Protein AF-A0A3D5VJ72-F1 (afdb_monomer)

pLDDT: mean 82.01, std 11.49, range [34.38, 95.31]

Secondary structure (DSSP, 8-state):
------S-HHHHHHHHHHHHHHHHHHHHHHHHHHHHGGG--HHHHHTTHHHHHHHHHHHHHHHHHHHHHHHHTTT-TTHHHHHHHHHHHHHTT-TTHHHHTTSSSS-HHHHHHHHHHHHHHHHHHHHHHHHHH-TT-TTHHHHHHHHHHHHHHHHHHHHHHHHHHHHHTT-----THHHHHHHHHHHHHHHHHHTT-HHHHHHHHHHHHHHHHHHHHHHHHHHHHHHHHHHHH-TT-SSSHHHHHHHHIIIIIHHHHHHHHHHHHHHHTTTPPP----

Solvent-accessible surface area (backbone atoms only — not comparable to full-atom values): 14793 Å² total; per-residue (Å²): 136,90,78,62,75,65,90,41,70,57,62,51,52,47,35,51,45,51,38,52,44,46,53,53,47,51,54,53,48,46,60,57,53,31,66,47,64,87,64,68,45,74,65,50,50,73,76,38,49,51,60,54,50,45,51,50,53,52,46,51,37,50,44,46,17,55,25,36,23,55,31,43,75,50,62,42,74,57,45,52,55,53,52,39,54,52,52,50,54,46,71,77,71,49,79,35,56,79,50,29,35,61,62,88,35,77,46,36,66,60,35,48,50,47,66,46,46,48,34,42,53,51,16,51,52,51,39,55,51,42,53,73,76,41,74,82,50,72,68,56,71,55,50,58,59,52,52,46,36,47,49,33,38,45,34,49,51,49,27,38,52,47,38,55,51,16,60,75,64,70,65,75,54,74,40,45,67,36,61,48,47,50,47,55,49,38,46,52,46,25,61,64,30,12,77,80,39,44,66,60,20,49,53,53,50,51,46,26,56,47,50,50,40,52,52,36,24,70,76,50,39,68,68,56,8,48,53,47,42,51,56,49,62,48,51,65,40,91,51,62,74,66,40,46,51,53,48,51,40,50,74,58,46,44,53,53,53,49,26,51,53,50,33,50,55,55,35,47,76,65,78,38,80,71,80,79,87,123

Mean predicted aligned error: 7.52 Å

Radius of gyration: 20.15 Å; Cα contacts (8 Å, |Δi|>4): 290; chains: 1; bounding box: 49×45×64 Å

Structure (mmCIF, N/CA/C/O backbone):
data_AF-A0A3D5VJ72-F1
#
_entry.id   AF-A0A3D5VJ72-F1
#
loop_
_atom_site.group_PDB
_atom_site.id
_atom_site.type_symbol
_atom_site.label_atom_id
_atom_site.label_alt_id
_atom_site.label_comp_id
_atom_site.label_asym_id
_atom_site.label_entity_id
_atom_site.label_seq_id
_atom_site.pdbx_PDB_ins_code
_atom_site.Cartn_x
_atom_site.Cartn_y
_atom_site.Cartn_z
_atom_site.occupancy
_atom_site.B_iso_or_equiv
_atom_site.auth_seq_id
_atom_site.auth_comp_id
_atom_site.auth_asym_id
_atom_site.auth_atom_id
_atom_site.pdbx_PDB_model_num
ATOM 1 N N . MET A 1 1 ? -24.007 20.290 7.479 1.00 43.81 1 MET A N 1
ATOM 2 C CA . MET A 1 1 ? -23.135 19.350 6.736 1.00 43.81 1 MET A CA 1
ATOM 3 C C . MET A 1 1 ? -21.715 19.217 7.311 1.00 43.81 1 MET A C 1
ATOM 5 O O . MET A 1 1 ? -21.124 18.168 7.123 1.00 43.81 1 MET A O 1
ATOM 9 N N . LEU A 1 2 ? -21.169 20.201 8.047 1.00 36.62 2 LEU A N 1
ATOM 10 C CA . LEU A 1 2 ? -19.748 20.237 8.463 1.00 36.62 2 LEU A CA 1
ATOM 11 C C . LEU A 1 2 ? -19.384 19.608 9.829 1.00 36.62 2 LEU A C 1
ATOM 13 O O . LEU A 1 2 ? -18.224 19.655 10.219 1.00 36.62 2 LEU A O 1
ATOM 17 N N . GLN A 1 3 ? -20.323 19.015 10.569 1.00 39.16 3 GLN A N 1
ATOM 18 C CA . GLN A 1 3 ? -20.035 18.419 11.884 1.00 39.16 3 GLN A CA 1
ATOM 19 C C . GLN A 1 3 ? -20.660 17.026 12.009 1.00 39.16 3 GLN A C 1
ATOM 21 O O . GLN A 1 3 ? -21.618 16.821 12.749 1.00 39.16 3 GLN A O 1
ATOM 26 N N . ARG A 1 4 ? -20.127 16.042 11.275 1.00 54.47 4 ARG A N 1
ATOM 27 C CA . ARG A 1 4 ? -20.302 14.640 11.680 1.00 54.47 4 ARG A CA 1
ATOM 28 C C . ARG A 1 4 ? -19.253 14.334 12.744 1.00 54.47 4 ARG A C 1
ATOM 30 O O . ARG A 1 4 ? -18.058 14.498 12.512 1.00 54.47 4 ARG A O 1
ATOM 37 N N . LYS A 1 5 ? -19.726 13.973 13.936 1.00 48.88 5 LYS A N 1
ATOM 38 C CA . LYS A 1 5 ? -18.900 13.612 15.093 1.00 48.88 5 LYS A CA 1
ATOM 39 C C . LYS A 1 5 ? -18.005 12.426 14.711 1.00 48.88 5 LYS A C 1
ATOM 41 O O . LYS A 1 5 ? -18.445 11.542 13.984 1.00 48.88 5 LYS A O 1
ATOM 46 N N . ILE A 1 6 ? -16.760 12.410 15.184 1.00 56.56 6 ILE A N 1
ATOM 47 C CA . ILE A 1 6 ? -15.856 11.268 14.992 1.00 56.56 6 ILE A CA 1
ATOM 48 C C . ILE A 1 6 ? -16.514 10.035 15.635 1.00 56.56 6 ILE A C 1
ATOM 50 O O . ILE A 1 6 ? -16.640 9.993 16.857 1.00 56.56 6 ILE A O 1
ATOM 54 N N . ASP A 1 7 ? -16.929 9.051 14.825 1.00 58.50 7 ASP A N 1
ATOM 55 C CA . ASP A 1 7 ? -17.594 7.823 15.302 1.00 58.50 7 ASP A CA 1
ATOM 56 C C . ASP A 1 7 ? -16.753 7.078 16.349 1.00 58.50 7 ASP A C 1
ATOM 58 O O . ASP A 1 7 ? -17.264 6.617 17.366 1.00 58.50 7 ASP A O 1
ATOM 62 N N . SER A 1 8 ? -15.439 6.971 16.113 1.00 71.69 8 SER A N 1
ATOM 63 C CA . SER A 1 8 ? -14.472 6.515 17.111 1.00 71.69 8 SER A CA 1
ATOM 64 C C . SER A 1 8 ? -13.063 7.026 16.798 1.00 71.69 8 SER A C 1
ATOM 66 O O . SER A 1 8 ? -12.599 6.975 15.653 1.00 71.69 8 SER A O 1
ATOM 68 N N . TRP A 1 9 ? -12.356 7.499 17.828 1.00 78.62 9 TRP A N 1
ATOM 69 C CA . TRP A 1 9 ? -10.969 7.968 17.713 1.00 78.62 9 TRP A CA 1
ATOM 70 C C . TRP A 1 9 ? -10.017 6.876 17.212 1.00 78.62 9 TRP A C 1
ATOM 72 O O . TRP A 1 9 ? -9.094 7.161 16.454 1.00 78.62 9 TRP A O 1
ATOM 82 N N . THR A 1 10 ? -10.283 5.618 17.565 1.00 79.75 10 THR A N 1
ATOM 83 C CA . THR A 1 10 ? -9.522 4.447 17.107 1.00 79.75 10 THR A CA 1
ATOM 84 C C . THR A 1 10 ? -9.641 4.236 15.598 1.00 79.75 10 THR A C 1
ATOM 86 O O . THR A 1 10 ? -8.636 4.033 14.918 1.00 79.75 10 THR A O 1
ATOM 89 N N . SER A 1 11 ? -10.850 4.352 15.041 1.00 79.62 11 SER A N 1
ATOM 90 C CA . SER A 1 11 ? -11.085 4.197 13.600 1.00 79.62 11 SER A CA 1
ATOM 91 C C . SER A 1 11 ? -10.525 5.367 12.796 1.00 79.62 11 SER A C 1
ATOM 93 O O . SER A 1 11 ? -10.039 5.171 11.684 1.00 79.62 11 SER A O 1
ATOM 95 N N . PHE A 1 12 ? -10.601 6.580 13.349 1.00 85.00 12 PHE A N 1
ATOM 96 C CA . PHE A 1 12 ? -9.988 7.763 12.752 1.00 85.00 12 PHE A CA 1
ATOM 97 C C . PHE A 1 12 ? -8.462 7.648 12.719 1.00 85.00 12 PHE A C 1
ATOM 99 O O . PHE A 1 12 ? -7.869 7.785 11.651 1.00 85.00 12 PHE A O 1
ATOM 106 N N . GLY A 1 13 ? -7.843 7.320 13.859 1.00 87.06 13 GLY A N 1
ATOM 107 C CA . GLY A 1 13 ? -6.399 7.115 13.960 1.00 87.06 13 GLY A CA 1
ATOM 108 C C . GLY A 1 13 ? -5.905 6.037 12.999 1.00 87.06 13 GLY A C 1
ATOM 109 O O . GLY A 1 13 ? -4.927 6.248 12.292 1.00 87.06 13 GLY A O 1
ATOM 110 N N . PHE A 1 14 ? -6.632 4.925 12.878 1.00 87.06 14 PHE A N 1
ATOM 111 C CA . PHE A 1 14 ? -6.306 3.886 11.904 1.00 87.06 14 PHE A CA 1
ATOM 112 C C . PHE A 1 14 ? -6.363 4.390 10.452 1.00 87.06 14 PHE A C 1
ATOM 114 O O . PHE A 1 14 ? -5.423 4.172 9.693 1.00 87.06 14 PHE A O 1
ATOM 121 N N . ALA A 1 15 ? -7.443 5.074 10.054 1.00 88.88 15 ALA A N 1
ATOM 122 C CA . ALA A 1 15 ? -7.568 5.595 8.691 1.00 88.88 15 ALA A CA 1
ATOM 123 C C . ALA A 1 15 ? -6.453 6.604 8.367 1.00 88.88 15 ALA A C 1
ATOM 125 O O . ALA A 1 15 ? -5.937 6.615 7.251 1.00 88.88 15 ALA A O 1
ATOM 126 N N . LEU A 1 16 ? -6.045 7.401 9.360 1.00 92.25 16 LEU A N 1
ATOM 127 C CA . LEU A 1 16 ? -4.938 8.344 9.243 1.00 92.25 16 LEU A CA 1
ATOM 128 C C . LEU A 1 16 ? -3.593 7.632 9.063 1.00 92.25 16 LEU A C 1
ATOM 130 O O . LEU A 1 16 ? -2.809 8.028 8.206 1.00 92.25 16 LEU A O 1
ATOM 134 N N . VAL A 1 17 ? -3.342 6.567 9.828 1.00 92.56 17 VAL A N 1
ATOM 135 C CA . VAL A 1 17 ? -2.128 5.744 9.705 1.00 92.56 17 VAL A CA 1
ATOM 136 C C . VAL A 1 17 ? -2.065 5.076 8.336 1.00 92.56 17 VAL A C 1
ATOM 138 O O . VAL A 1 17 ? -1.021 5.122 7.693 1.00 92.56 17 VAL A O 1
ATOM 141 N N . VAL A 1 18 ? -3.178 4.513 7.853 1.00 93.00 18 VAL A N 1
ATOM 142 C CA . VAL A 1 18 ? -3.239 3.920 6.509 1.00 93.00 18 VAL A CA 1
ATOM 143 C C . VAL A 1 18 ? -2.986 4.976 5.439 1.00 93.00 18 VAL A C 1
ATOM 145 O O . VAL A 1 18 ? -2.196 4.733 4.536 1.00 93.00 18 VAL A O 1
ATOM 148 N N . PHE A 1 19 ? -3.608 6.151 5.538 1.00 94.44 19 PHE A N 1
ATOM 149 C CA . PHE A 1 19 ? -3.373 7.233 4.583 1.00 94.44 19 PHE A CA 1
ATOM 150 C C . PHE A 1 19 ? -1.899 7.652 4.558 1.00 94.44 19 PHE A C 1
ATOM 152 O O . PHE A 1 19 ? -1.302 7.710 3.487 1.00 94.44 19 PHE A O 1
ATOM 159 N N . TRP A 1 20 ? -1.275 7.842 5.723 1.00 95.06 20 TRP A N 1
ATOM 160 C CA . TRP A 1 20 ? 0.159 8.122 5.805 1.00 95.06 20 TRP A CA 1
ATOM 161 C C . TRP A 1 20 ? 1.023 7.004 5.222 1.00 95.06 20 TRP A C 1
ATOM 163 O O . TRP A 1 20 ? 1.966 7.284 4.486 1.00 95.06 20 TRP A O 1
ATOM 173 N N . ALA A 1 21 ? 0.683 5.744 5.494 1.00 94.50 21 ALA A N 1
ATOM 174 C CA . ALA A 1 21 ? 1.374 4.600 4.917 1.00 94.50 21 ALA A CA 1
ATOM 175 C C . ALA A 1 21 ? 1.264 4.588 3.384 1.00 94.50 21 ALA A C 1
ATOM 177 O O . ALA A 1 21 ? 2.256 4.320 2.715 1.00 94.50 21 ALA A O 1
ATOM 178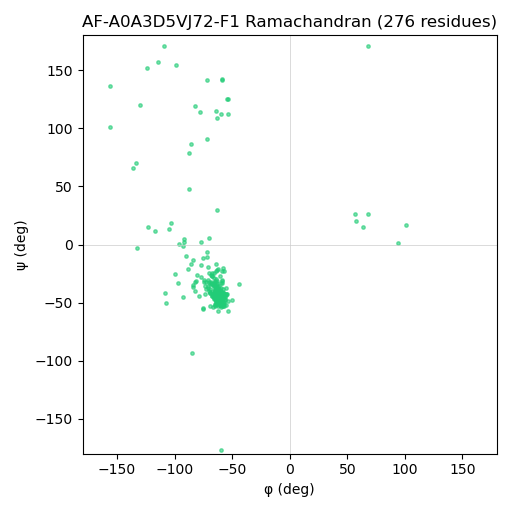 N N . VAL A 1 22 ? 0.103 4.942 2.820 1.00 95.31 22 VAL A N 1
ATOM 179 C CA . VAL A 1 22 ? -0.098 5.066 1.366 1.00 95.31 22 VAL A CA 1
ATOM 180 C C . VAL A 1 22 ? 0.753 6.190 0.773 1.00 95.31 22 VAL A C 1
ATOM 182 O O . VAL A 1 22 ? 1.341 5.994 -0.290 1.00 95.31 22 VAL A O 1
ATOM 185 N N . LEU A 1 23 ? 0.868 7.338 1.447 1.00 94.00 23 LEU A N 1
ATOM 186 C CA . LEU A 1 23 ? 1.760 8.425 1.026 1.00 94.00 23 LEU A CA 1
ATOM 1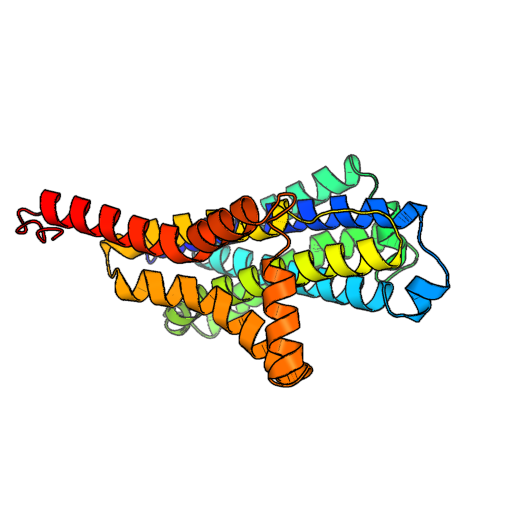87 C C . LEU A 1 23 ? 3.223 7.936 0.981 1.00 94.00 23 LEU A C 1
ATOM 189 O O . LEU A 1 23 ? 3.871 7.975 -0.066 1.00 94.00 23 LEU A O 1
ATOM 193 N N . CYS A 1 24 ? 3.718 7.358 2.080 1.00 93.12 24 CYS A N 1
ATOM 194 C CA . CYS A 1 24 ? 5.071 6.796 2.146 1.00 93.12 24 CYS A CA 1
ATOM 195 C C . CYS A 1 24 ? 5.311 5.707 1.089 1.00 93.12 24 CYS A C 1
ATOM 197 O O . CYS A 1 24 ? 6.361 5.684 0.448 1.00 93.12 24 CYS A O 1
ATOM 199 N N . LEU A 1 25 ? 4.332 4.825 0.877 1.00 93.19 25 LEU A N 1
ATOM 200 C CA . LEU A 1 25 ? 4.399 3.751 -0.109 1.00 93.19 25 LEU A CA 1
ATOM 201 C C . LEU A 1 25 ? 4.471 4.301 -1.534 1.00 93.19 25 LEU A C 1
ATOM 203 O O . LEU A 1 25 ? 5.271 3.826 -2.336 1.00 93.19 25 LEU A O 1
ATOM 207 N N . THR A 1 26 ? 3.671 5.325 -1.834 1.00 91.62 26 THR A N 1
ATOM 208 C CA . THR A 1 26 ? 3.665 5.994 -3.138 1.00 91.62 26 THR A CA 1
ATOM 209 C C . THR A 1 26 ? 5.033 6.607 -3.418 1.00 91.62 26 THR A C 1
ATOM 211 O O . THR A 1 26 ? 5.628 6.338 -4.461 1.00 91.62 26 THR A O 1
ATOM 214 N N . GLN A 1 27 ? 5.585 7.351 -2.457 1.00 89.88 27 GLN A N 1
ATOM 215 C CA . GLN A 1 27 ? 6.934 7.903 -2.560 1.00 89.88 27 GLN A CA 1
ATOM 216 C C . GLN A 1 27 ? 7.988 6.813 -2.784 1.00 89.88 27 GLN A C 1
ATOM 218 O O . GLN A 1 27 ? 8.789 6.911 -3.712 1.00 89.88 27 GLN A O 1
ATOM 223 N N . CYS A 1 28 ? 7.984 5.777 -1.943 1.00 90.06 28 CYS A N 1
ATOM 224 C CA . CYS A 1 28 ? 8.928 4.668 -2.024 1.00 90.06 28 CYS A CA 1
ATOM 225 C C . CYS A 1 28 ? 8.886 4.005 -3.406 1.00 90.06 28 CYS A C 1
ATOM 227 O O . CYS A 1 28 ? 9.923 3.809 -4.039 1.00 90.06 28 CYS A O 1
ATOM 229 N N . PHE A 1 29 ? 7.681 3.729 -3.907 1.00 90.62 29 PHE A N 1
ATOM 230 C CA . PHE A 1 29 ? 7.481 3.115 -5.210 1.00 90.62 29 PHE A CA 1
ATOM 231 C C . PHE A 1 29 ? 8.047 3.960 -6.348 1.00 90.62 29 PHE A C 1
ATOM 233 O O . PHE A 1 29 ? 8.847 3.450 -7.127 1.00 90.62 29 PHE A O 1
ATOM 240 N N . PHE A 1 30 ? 7.696 5.246 -6.435 1.00 87.69 30 PHE A N 1
ATOM 241 C CA . PHE A 1 30 ? 8.187 6.105 -7.518 1.00 87.69 30 PHE A CA 1
ATOM 242 C C . PHE A 1 30 ? 9.703 6.329 -7.460 1.00 87.69 30 PHE A C 1
ATOM 244 O O . PHE A 1 30 ? 10.344 6.389 -8.508 1.00 87.69 30 PHE A O 1
ATOM 251 N N . VAL A 1 31 ? 10.295 6.400 -6.262 1.00 86.81 31 VAL A N 1
ATOM 252 C CA . VAL A 1 31 ? 11.755 6.506 -6.097 1.00 86.81 31 VAL A CA 1
ATOM 253 C C . VAL A 1 31 ? 12.463 5.244 -6.590 1.00 86.81 31 VAL A C 1
ATOM 255 O O . VAL A 1 31 ? 13.445 5.353 -7.323 1.00 86.81 31 VAL A O 1
ATOM 258 N N . CYS A 1 32 ? 11.974 4.054 -6.233 1.00 87.81 32 CYS A N 1
ATOM 259 C CA . CYS A 1 32 ? 12.528 2.798 -6.743 1.00 87.81 32 CYS A CA 1
ATOM 260 C C . CYS A 1 32 ? 12.305 2.667 -8.253 1.00 87.81 32 CYS A C 1
ATOM 262 O O . CYS A 1 32 ? 13.221 2.313 -8.990 1.00 87.81 32 CYS A O 1
ATOM 264 N N . ALA A 1 33 ? 11.102 2.990 -8.727 1.00 86.50 33 ALA A N 1
ATOM 265 C CA . ALA A 1 33 ? 10.738 2.813 -10.121 1.00 86.50 33 ALA A CA 1
ATOM 266 C C . ALA A 1 33 ? 11.530 3.740 -11.059 1.00 86.50 33 ALA A C 1
ATOM 268 O O . ALA A 1 33 ? 11.925 3.320 -12.146 1.00 86.50 33 ALA A O 1
ATOM 269 N N . ALA A 1 34 ? 11.861 4.955 -10.610 1.00 85.38 34 ALA A N 1
ATOM 270 C CA . ALA A 1 34 ? 12.709 5.881 -11.357 1.00 85.38 34 ALA A CA 1
ATOM 271 C C . ALA A 1 34 ? 14.105 5.316 -11.663 1.00 85.38 34 ALA A C 1
ATOM 273 O O . ALA A 1 34 ? 14.669 5.631 -12.709 1.00 85.38 34 ALA A O 1
ATOM 274 N N . GLN A 1 35 ? 14.652 4.462 -10.794 1.00 86.06 35 GLN A N 1
ATOM 275 C CA . GLN A 1 35 ? 15.973 3.855 -10.996 1.00 86.06 35 GLN A CA 1
ATOM 276 C C . GLN A 1 35 ? 15.977 2.856 -12.162 1.00 86.06 35 GLN A C 1
ATOM 278 O O . GLN A 1 35 ? 16.999 2.690 -12.823 1.00 86.06 35 GLN A O 1
ATOM 283 N N . PHE A 1 36 ? 14.825 2.257 -12.486 1.00 86.69 36 PHE A N 1
ATOM 284 C CA . PHE A 1 36 ? 14.693 1.372 -13.646 1.00 86.69 36 PHE A CA 1
ATOM 285 C C . PHE A 1 36 ? 14.774 2.122 -14.978 1.00 86.69 36 PHE A C 1
ATOM 287 O O . PHE A 1 36 ? 15.171 1.528 -15.978 1.00 86.69 36 PHE A O 1
ATOM 294 N N . ASN A 1 37 ? 14.447 3.421 -15.010 1.00 80.19 37 ASN A N 1
ATOM 295 C CA . ASN A 1 37 ? 14.357 4.182 -16.259 1.00 80.19 37 ASN A CA 1
ATOM 296 C C . ASN A 1 37 ? 15.653 4.174 -17.074 1.00 80.19 37 ASN A C 1
ATOM 298 O O . ASN A 1 37 ? 15.599 4.108 -18.299 1.00 80.19 37 ASN A O 1
ATOM 302 N N . ALA A 1 38 ? 16.804 4.237 -16.402 1.00 77.81 38 ALA A N 1
ATOM 303 C CA . ALA A 1 38 ? 18.108 4.297 -17.057 1.00 77.81 38 ALA A CA 1
ATOM 304 C C . ALA A 1 38 ? 18.513 2.975 -17.733 1.00 77.81 38 ALA A C 1
ATOM 306 O O . ALA A 1 38 ? 19.376 2.977 -18.605 1.00 77.81 38 ALA A O 1
ATOM 307 N N . VAL A 1 39 ? 17.898 1.854 -17.340 1.00 81.44 39 VAL A N 1
ATOM 308 C CA . VAL A 1 39 ? 18.284 0.494 -17.763 1.00 81.44 39 VAL A CA 1
ATOM 309 C C . VAL A 1 39 ? 17.101 -0.237 -18.416 1.00 81.44 39 VAL A C 1
ATOM 311 O O . VAL A 1 39 ? 17.121 -1.449 -18.614 1.00 81.44 39 VAL A O 1
ATOM 314 N N . LEU A 1 40 ? 16.043 0.492 -18.787 1.00 81.25 40 LEU A N 1
ATOM 315 C CA . LEU A 1 40 ? 14.878 -0.076 -19.462 1.00 81.25 40 LEU A CA 1
ATOM 316 C C . LEU A 1 40 ? 15.263 -0.626 -20.839 1.00 81.25 40 LEU A C 1
ATOM 318 O O . LEU A 1 40 ? 15.609 0.115 -21.757 1.00 81.25 40 LEU A O 1
ATOM 322 N N . THR A 1 41 ? 15.152 -1.943 -20.993 1.00 76.94 41 THR A N 1
ATOM 323 C CA . THR A 1 41 ? 15.395 -2.638 -22.261 1.00 76.94 41 THR A CA 1
ATOM 324 C C . THR A 1 41 ? 14.084 -2.934 -22.991 1.00 76.94 41 THR A C 1
ATOM 326 O O . THR A 1 41 ? 13.033 -3.115 -22.373 1.00 76.94 41 THR A O 1
ATOM 329 N N . VAL A 1 42 ? 14.142 -3.064 -24.323 1.00 76.19 42 VAL A N 1
ATOM 330 C CA . VAL A 1 42 ? 12.989 -3.477 -25.153 1.00 76.19 42 VAL A CA 1
ATOM 331 C C . VAL A 1 42 ? 12.416 -4.819 -24.680 1.00 76.19 42 VAL A C 1
ATOM 333 O O . VAL A 1 42 ? 11.200 -4.992 -24.626 1.00 76.19 42 VAL A O 1
ATOM 336 N N . ARG A 1 43 ? 13.287 -5.744 -24.257 1.00 74.12 43 ARG A N 1
ATOM 337 C CA . ARG A 1 43 ? 12.897 -7.048 -23.711 1.00 74.12 43 ARG A CA 1
ATOM 338 C C . ARG A 1 43 ? 12.068 -6.910 -22.433 1.00 74.12 43 ARG A C 1
ATOM 340 O O . ARG A 1 43 ? 11.042 -7.566 -22.328 1.00 74.12 43 ARG A O 1
ATOM 347 N N . ALA A 1 44 ? 12.460 -6.034 -21.505 1.00 74.81 44 ALA A N 1
ATOM 348 C CA . ALA A 1 44 ? 11.708 -5.795 -20.269 1.00 74.81 44 ALA A CA 1
ATOM 349 C C . ALA A 1 44 ? 10.313 -5.194 -20.531 1.00 74.81 44 ALA A C 1
ATOM 351 O O . ALA A 1 44 ? 9.336 -5.523 -19.856 1.00 74.81 44 ALA A O 1
ATOM 352 N N . VAL A 1 45 ? 10.197 -4.337 -21.549 1.00 77.06 45 VAL A N 1
ATOM 353 C CA . VAL A 1 45 ? 8.902 -3.801 -21.994 1.00 77.06 45 VAL A CA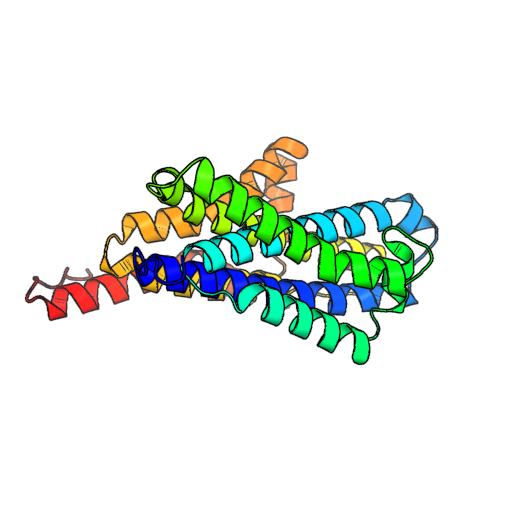 1
ATOM 354 C C . VAL A 1 45 ? 8.022 -4.917 -22.563 1.00 77.06 45 VAL A C 1
ATOM 356 O O . VAL A 1 45 ? 6.852 -5.013 -22.193 1.00 77.06 45 VAL A O 1
ATOM 359 N N . GLN A 1 46 ? 8.585 -5.793 -23.399 1.00 75.06 46 GLN A N 1
ATOM 360 C CA . GLN A 1 46 ? 7.875 -6.939 -23.979 1.00 75.06 46 GLN A CA 1
ATOM 361 C C . GLN A 1 46 ? 7.453 -7.980 -22.934 1.00 75.06 46 GLN A C 1
ATOM 363 O O . GLN A 1 46 ? 6.384 -8.567 -23.067 1.00 75.06 46 GLN A O 1
ATOM 368 N N . THR A 1 47 ? 8.236 -8.178 -21.870 1.00 78.06 47 THR A N 1
ATOM 369 C CA . THR A 1 47 ? 7.876 -9.073 -20.755 1.00 78.06 47 THR A CA 1
ATOM 370 C C . THR A 1 47 ? 6.845 -8.468 -19.799 1.00 78.06 47 THR A C 1
ATOM 372 O O . THR A 1 47 ? 6.468 -9.112 -18.825 1.00 78.0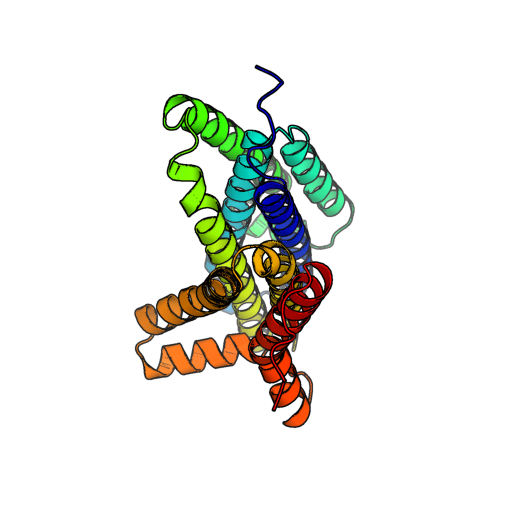6 47 THR A O 1
ATOM 375 N N . GLY A 1 48 ? 6.355 -7.252 -20.066 1.00 86.19 48 GLY A N 1
ATOM 376 C CA . GLY A 1 48 ? 5.203 -6.682 -19.369 1.00 86.19 48 GLY A CA 1
ATOM 377 C C . GLY A 1 48 ? 5.521 -5.666 -18.271 1.00 86.19 48 GLY A C 1
ATOM 378 O O . GLY A 1 48 ? 4.625 -5.358 -17.483 1.00 86.19 48 GLY A O 1
ATOM 379 N N . TYR A 1 49 ? 6.732 -5.092 -18.224 1.00 88.81 49 TYR A N 1
ATOM 380 C CA . TYR A 1 49 ? 7.104 -4.058 -17.238 1.00 88.81 49 TYR A CA 1
ATOM 381 C C . TYR A 1 49 ? 6.089 -2.915 -17.166 1.00 88.81 49 TYR A C 1
ATOM 383 O O . TYR A 1 49 ? 5.623 -2.549 -16.088 1.00 88.81 49 TYR A O 1
ATOM 391 N N . ILE A 1 50 ? 5.695 -2.386 -18.325 1.00 87.69 50 ILE A N 1
ATOM 392 C CA . ILE A 1 50 ? 4.771 -1.250 -18.426 1.00 87.69 50 ILE A CA 1
ATOM 393 C C . ILE A 1 50 ? 3.383 -1.618 -17.891 1.00 87.69 50 ILE A C 1
ATOM 395 O O . ILE A 1 50 ? 2.749 -0.832 -17.188 1.00 87.69 50 ILE A O 1
ATOM 399 N N . THR A 1 51 ? 2.916 -2.829 -18.185 1.00 89.06 51 THR A N 1
ATOM 400 C CA . THR A 1 51 ? 1.634 -3.339 -17.690 1.00 89.06 51 THR A CA 1
ATOM 401 C C . THR A 1 51 ? 1.657 -3.495 -16.171 1.00 89.06 51 THR A C 1
ATOM 403 O O . THR A 1 51 ? 0.734 -3.039 -15.497 1.00 89.06 51 THR A O 1
ATOM 406 N N . ALA A 1 52 ? 2.733 -4.061 -15.620 1.00 90.25 52 ALA A N 1
ATOM 407 C CA . ALA A 1 52 ? 2.913 -4.201 -14.178 1.00 90.25 52 ALA A CA 1
ATOM 408 C C . ALA A 1 52 ? 3.012 -2.832 -13.475 1.00 90.25 52 ALA A C 1
ATOM 410 O O . ALA A 1 52 ? 2.386 -2.628 -12.434 1.00 90.25 52 ALA A O 1
ATOM 411 N N . LEU A 1 53 ? 3.717 -1.867 -14.078 1.00 90.19 53 LEU A N 1
ATOM 412 C CA . LEU A 1 53 ? 3.826 -0.494 -13.580 1.00 90.19 53 LEU A CA 1
ATOM 413 C C . LEU A 1 53 ? 2.446 0.172 -13.486 1.00 90.19 53 LEU A C 1
ATOM 415 O O . LEU A 1 53 ? 2.088 0.721 -12.446 1.00 90.19 53 LEU A O 1
ATOM 419 N N . ARG A 1 54 ? 1.641 0.072 -14.551 1.00 89.94 54 ARG A N 1
ATOM 420 C CA . ARG A 1 54 ? 0.263 0.591 -14.578 1.00 89.94 54 ARG A CA 1
ATOM 421 C C . ARG A 1 54 ? -0.611 -0.065 -13.512 1.00 89.94 54 ARG A C 1
ATOM 423 O O . ARG A 1 54 ? -1.338 0.641 -12.817 1.00 89.94 54 ARG A O 1
ATOM 430 N N . GLY A 1 55 ? -0.519 -1.387 -13.358 1.00 91.12 55 GLY A N 1
ATOM 431 C CA . GLY A 1 55 ? -1.233 -2.130 -12.317 1.00 91.12 55 GLY A CA 1
ATOM 432 C C . GLY A 1 55 ? -0.899 -1.625 -10.912 1.00 91.12 55 GLY A C 1
ATOM 433 O O . GLY A 1 55 ? -1.803 -1.367 -10.118 1.00 91.12 55 GLY A O 1
ATOM 434 N N . MET A 1 56 ? 0.384 -1.378 -10.634 1.00 92.56 56 MET A N 1
ATOM 435 C CA . MET A 1 56 ? 0.819 -0.793 -9.364 1.00 92.56 56 MET A CA 1
ATOM 436 C C . MET A 1 56 ? 0.298 0.630 -9.159 1.00 92.56 56 MET A C 1
ATOM 438 O O . MET A 1 56 ? -0.203 0.944 -8.081 1.00 92.56 56 MET A O 1
ATOM 442 N N . CYS A 1 57 ? 0.348 1.487 -10.183 1.00 90.88 57 CYS A N 1
ATOM 443 C CA . CYS A 1 57 ? -0.210 2.838 -10.097 1.00 90.88 57 CYS A CA 1
ATOM 444 C C . CYS A 1 57 ? -1.719 2.822 -9.806 1.00 90.88 57 CYS A C 1
ATOM 446 O O . CYS A 1 57 ? -2.189 3.622 -8.999 1.00 90.88 57 CYS A O 1
ATOM 448 N N . LEU A 1 58 ? -2.473 1.901 -10.417 1.00 91.88 58 LEU A N 1
ATOM 449 C CA . LEU A 1 58 ? -3.902 1.724 -10.147 1.00 91.88 58 LEU A CA 1
ATOM 450 C C . LEU A 1 58 ? -4.158 1.249 -8.712 1.00 91.88 58 LEU A C 1
ATOM 452 O O . LEU A 1 58 ? -5.057 1.768 -8.052 1.00 91.88 58 LEU A O 1
ATOM 456 N N . LEU A 1 59 ? -3.354 0.313 -8.205 1.00 93.19 59 LEU A N 1
ATOM 457 C CA . LEU A 1 59 ? -3.466 -0.183 -6.832 1.00 93.19 59 LEU A CA 1
ATOM 458 C C . LEU A 1 59 ? -3.170 0.917 -5.798 1.00 93.19 59 LEU A C 1
ATOM 460 O O . LEU A 1 59 ? -3.902 1.059 -4.816 1.00 93.19 59 LEU A O 1
ATOM 464 N N . LEU A 1 60 ? -2.151 1.746 -6.045 1.00 92.94 60 LEU A N 1
ATOM 465 C CA . LEU A 1 60 ? -1.833 2.912 -5.214 1.00 92.94 60 LEU A CA 1
ATOM 466 C C . LEU A 1 60 ? -2.940 3.969 -5.268 1.00 92.94 60 LEU A C 1
ATOM 468 O O . LEU A 1 60 ? -3.345 4.479 -4.224 1.00 92.94 60 LEU A O 1
ATOM 472 N N . ALA A 1 61 ? -3.473 4.260 -6.459 1.00 92.19 61 ALA A N 1
ATOM 473 C CA . ALA A 1 61 ? -4.601 5.172 -6.617 1.00 92.19 61 ALA A CA 1
ATOM 474 C C . ALA A 1 61 ? -5.830 4.663 -5.852 1.00 92.19 61 ALA A C 1
ATOM 476 O O . ALA A 1 61 ? -6.446 5.427 -5.115 1.00 92.19 61 ALA A O 1
ATOM 477 N N . LEU A 1 62 ? -6.144 3.367 -5.938 1.00 93.25 62 LEU A N 1
ATOM 478 C CA . LEU A 1 62 ? -7.229 2.753 -5.173 1.00 93.25 62 LEU A CA 1
ATOM 479 C C . LEU A 1 62 ? -7.000 2.883 -3.659 1.00 93.25 62 LEU A C 1
ATOM 481 O O . LEU A 1 62 ? -7.916 3.253 -2.923 1.00 93.25 62 LEU A O 1
ATOM 485 N N . ALA A 1 63 ? -5.779 2.633 -3.179 1.00 93.38 63 ALA A N 1
ATOM 486 C CA . ALA A 1 63 ? -5.432 2.801 -1.769 1.00 93.38 63 ALA A CA 1
ATOM 487 C C . ALA A 1 63 ? -5.572 4.250 -1.291 1.00 93.38 63 ALA A C 1
ATOM 489 O O . ALA A 1 63 ? -6.127 4.493 -0.214 1.00 93.38 63 ALA A O 1
ATOM 490 N N . ALA A 1 64 ? -5.147 5.213 -2.107 1.00 93.44 64 ALA A N 1
ATOM 491 C CA . ALA A 1 64 ? -5.313 6.634 -1.834 1.00 93.44 64 ALA A CA 1
ATOM 492 C C . ALA A 1 64 ? -6.798 7.021 -1.799 1.00 93.44 64 ALA A C 1
ATOM 494 O O . ALA A 1 64 ? -7.254 7.635 -0.838 1.00 93.44 64 ALA A O 1
ATOM 495 N N . VAL A 1 65 ? -7.581 6.592 -2.792 1.00 94.12 65 VAL A N 1
ATOM 496 C CA . VAL A 1 65 ? -9.024 6.851 -2.878 1.00 94.12 65 VAL A CA 1
ATOM 497 C C . VAL A 1 65 ? -9.753 6.334 -1.642 1.00 94.12 65 VAL A C 1
ATOM 499 O O . VAL A 1 65 ? -10.482 7.088 -0.994 1.00 94.12 65 VAL A O 1
ATOM 502 N N . LEU A 1 66 ? -9.553 5.063 -1.284 1.00 92.25 66 LEU A N 1
ATOM 503 C CA . LEU A 1 66 ? -10.257 4.442 -0.161 1.00 92.25 66 LEU A CA 1
ATOM 504 C C . LEU A 1 66 ? -9.868 5.085 1.177 1.00 92.25 66 LEU A C 1
ATOM 506 O O . LEU A 1 66 ? -10.741 5.351 2.007 1.00 92.25 66 LEU A O 1
ATOM 510 N N . SER A 1 67 ? -8.579 5.370 1.387 1.00 92.81 67 SER A N 1
ATOM 511 C CA . SER A 1 67 ? -8.094 5.993 2.626 1.00 92.81 67 SER A CA 1
ATOM 512 C C . SER A 1 67 ? -8.544 7.452 2.762 1.00 92.81 67 SER A C 1
ATOM 514 O O . SER A 1 67 ? -9.036 7.835 3.826 1.00 92.81 67 SER A O 1
ATOM 516 N N . MET A 1 68 ? -8.502 8.243 1.683 1.00 93.56 68 MET A N 1
ATOM 517 C CA . MET A 1 68 ? -9.063 9.598 1.660 1.00 93.56 68 MET A CA 1
ATOM 518 C C . MET A 1 68 ? -10.569 9.585 1.909 1.00 93.56 68 MET A C 1
ATOM 520 O O . MET A 1 68 ? -11.048 10.330 2.756 1.00 93.56 68 MET A O 1
ATOM 524 N N . THR A 1 69 ? -11.319 8.699 1.248 1.00 90.06 69 THR A N 1
ATOM 525 C CA . THR A 1 69 ? -12.771 8.563 1.459 1.00 90.06 69 THR A CA 1
ATOM 526 C C . THR A 1 69 ? -13.088 8.239 2.922 1.00 90.06 69 THR A C 1
ATOM 528 O O . THR A 1 69 ? -14.007 8.806 3.516 1.00 90.06 69 THR A O 1
ATOM 531 N N . ALA A 1 70 ? -12.299 7.359 3.545 1.00 88.19 70 ALA A N 1
ATOM 532 C CA . ALA A 1 70 ? -12.448 7.014 4.953 1.00 88.19 70 ALA A CA 1
ATOM 533 C C . ALA A 1 70 ? -12.164 8.198 5.896 1.00 88.19 70 ALA A C 1
ATOM 535 O O . ALA A 1 70 ? -12.837 8.325 6.923 1.00 88.19 70 ALA A O 1
ATOM 536 N N . LEU A 1 71 ? -11.204 9.057 5.558 1.00 89.50 71 LEU A N 1
ATOM 537 C CA . LEU A 1 71 ? -10.876 10.272 6.305 1.00 89.50 71 LEU A CA 1
ATOM 538 C C . LEU A 1 71 ? -11.924 11.376 6.113 1.00 89.50 71 LEU A C 1
ATOM 540 O O . LEU A 1 71 ? -12.358 11.980 7.096 1.00 89.50 71 LEU A O 1
ATOM 544 N N . LEU A 1 72 ? -12.401 11.573 4.882 1.00 88.19 72 LEU A N 1
ATOM 545 C CA . LEU A 1 72 ? -13.479 12.504 4.538 1.00 88.19 72 LEU A CA 1
ATOM 546 C C . LEU A 1 72 ? -14.769 12.167 5.292 1.00 88.19 72 LEU A C 1
ATOM 548 O O . LEU A 1 72 ? -15.346 13.040 5.941 1.00 88.19 72 LEU A O 1
ATOM 552 N N . ARG A 1 73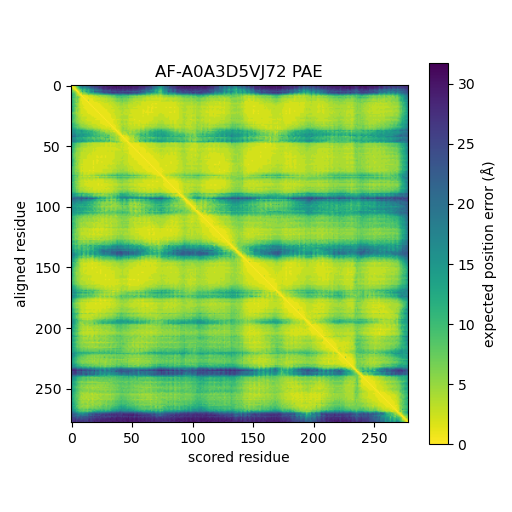 ? -15.168 10.884 5.326 1.00 83.00 73 ARG A N 1
ATOM 553 C CA . ARG A 1 73 ? -16.332 10.427 6.114 1.00 83.00 73 ARG A CA 1
ATOM 554 C C . ARG A 1 73 ? -16.209 10.728 7.611 1.00 83.00 73 ARG A C 1
ATOM 556 O O . ARG A 1 73 ? -17.230 10.792 8.287 1.00 83.00 73 ARG A O 1
ATOM 563 N N . ARG A 1 74 ? -14.988 10.910 8.123 1.00 81.69 74 ARG A N 1
ATOM 564 C CA . ARG A 1 74 ? -14.688 11.195 9.536 1.00 81.69 74 ARG A CA 1
ATOM 565 C C . ARG A 1 74 ? -14.305 12.660 9.789 1.00 81.69 74 ARG A C 1
ATOM 567 O O . ARG A 1 74 ? -13.807 12.974 10.865 1.00 81.69 74 ARG A O 1
ATOM 574 N N .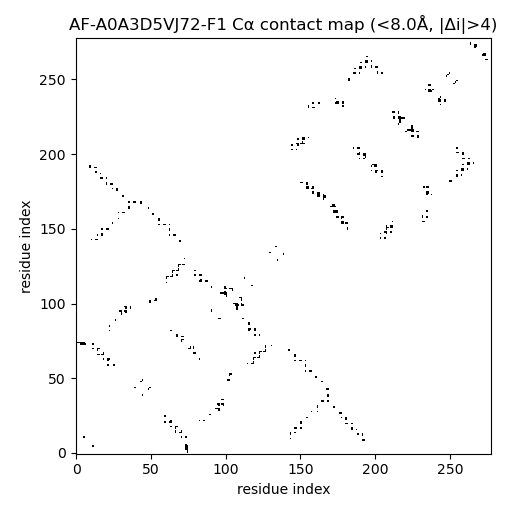 GLY A 1 75 ? -14.541 13.545 8.817 1.00 80.25 75 GLY A N 1
ATOM 575 C CA . GLY A 1 75 ? -14.412 14.997 8.972 1.00 80.25 75 GLY A CA 1
ATOM 576 C C . GLY A 1 75 ? -13.063 15.599 8.567 1.00 80.25 75 GLY A C 1
ATOM 577 O O . GLY A 1 75 ? -12.904 16.814 8.658 1.00 80.25 75 GLY A O 1
ATOM 578 N N . LEU A 1 76 ? -12.096 14.810 8.081 1.00 85.88 76 LEU A N 1
ATOM 579 C CA . LEU A 1 76 ? -10.803 15.345 7.639 1.00 85.88 76 LEU A CA 1
ATOM 580 C C . LEU A 1 76 ? -10.852 15.774 6.165 1.00 85.88 76 LEU A C 1
ATOM 582 O O . LEU A 1 76 ? -10.347 15.089 5.275 1.00 85.88 76 LEU A O 1
ATOM 586 N N . ILE A 1 77 ? -11.439 16.947 5.924 1.00 87.06 77 ILE A N 1
ATOM 587 C CA . ILE A 1 77 ? -11.625 17.533 4.582 1.00 87.06 77 ILE A CA 1
ATOM 588 C C . ILE A 1 77 ? -10.287 17.849 3.896 1.00 87.06 77 ILE A C 1
ATOM 590 O O . ILE A 1 77 ? -10.212 17.889 2.673 1.00 87.06 77 ILE A O 1
ATOM 594 N N . ILE A 1 78 ? -9.207 18.014 4.665 1.00 90.19 78 ILE A N 1
ATOM 595 C CA . ILE A 1 78 ? -7.876 18.314 4.124 1.00 90.19 78 ILE A CA 1
ATOM 596 C C . ILE A 1 78 ? -7.179 17.106 3.477 1.00 90.19 78 ILE A C 1
ATOM 598 O O . ILE A 1 78 ? -6.172 17.303 2.804 1.00 90.19 78 ILE A O 1
ATOM 602 N N . ALA A 1 79 ? -7.672 15.871 3.643 1.00 90.81 79 ALA A N 1
ATOM 603 C CA . ALA A 1 79 ? -6.985 14.674 3.136 1.00 90.81 79 ALA A CA 1
ATOM 604 C C . ALA A 1 79 ? -6.686 14.719 1.615 1.00 90.81 79 ALA A C 1
ATOM 606 O O . ALA A 1 79 ? -5.545 14.445 1.237 1.00 90.81 79 ALA A O 1
ATOM 607 N N . PRO A 1 80 ? -7.615 15.151 0.735 1.00 92.75 80 PRO A N 1
ATOM 608 C CA . PRO A 1 80 ? -7.327 15.311 -0.691 1.00 92.75 80 PRO A CA 1
ATOM 609 C C . PRO A 1 80 ? -6.294 16.401 -0.999 1.00 92.75 80 PRO A C 1
ATOM 611 O O . PRO A 1 80 ? -5.503 16.248 -1.927 1.00 92.75 80 PRO A O 1
ATOM 614 N N . LEU A 1 81 ? -6.251 17.476 -0.202 1.00 93.12 81 LEU A N 1
ATOM 615 C CA . LEU A 1 81 ? -5.234 18.523 -0.345 1.00 93.12 81 LEU A CA 1
ATOM 616 C C . LEU A 1 81 ? -3.851 18.004 0.054 1.00 93.12 81 LEU A C 1
ATOM 618 O O . LEU A 1 81 ? -2.870 18.314 -0.616 1.00 93.12 81 LEU A O 1
ATOM 622 N N . VAL A 1 82 ? -3.770 17.177 1.103 1.00 93.88 82 VAL A N 1
ATOM 623 C CA . VAL A 1 82 ? -2.516 16.523 1.506 1.00 93.88 82 VAL A CA 1
ATOM 624 C C . VAL A 1 82 ? -2.019 15.592 0.401 1.00 93.88 82 VAL A C 1
ATOM 626 O O . VAL A 1 82 ? -0.837 15.643 0.074 1.00 93.88 82 VAL A O 1
ATOM 629 N N . TRP A 1 83 ? -2.902 14.803 -0.225 1.00 94.19 83 TRP A N 1
ATOM 630 C CA . TRP A 1 83 ? -2.543 13.989 -1.394 1.00 94.19 83 TRP A CA 1
ATOM 631 C C . TRP A 1 83 ? -2.011 14.855 -2.542 1.00 94.19 83 TRP A C 1
ATOM 633 O O . TRP A 1 83 ? -0.914 14.606 -3.040 1.00 94.19 83 TRP A O 1
ATOM 643 N N . ALA A 1 84 ? -2.740 15.910 -2.917 1.00 92.56 84 ALA A N 1
ATOM 644 C CA . ALA A 1 84 ? -2.327 16.816 -3.986 1.00 92.56 84 ALA A CA 1
ATOM 645 C C . ALA A 1 84 ? -0.951 17.438 -3.711 1.00 92.56 84 ALA A C 1
ATOM 647 O O . ALA A 1 84 ? -0.070 17.387 -4.566 1.00 92.56 84 ALA A O 1
ATOM 648 N N . ALA A 1 85 ? -0.749 17.978 -2.507 1.00 90.88 85 ALA A N 1
ATOM 649 C CA . ALA A 1 85 ? 0.508 18.594 -2.098 1.00 90.88 85 ALA A CA 1
ATOM 650 C C . ALA A 1 85 ? 1.661 17.582 -2.067 1.00 90.88 85 ALA A C 1
ATOM 652 O O . ALA A 1 85 ? 2.774 17.903 -2.478 1.00 90.88 85 ALA A O 1
ATOM 653 N N . HIS A 1 86 ? 1.396 16.354 -1.619 1.00 89.81 86 HIS A N 1
ATOM 654 C CA . HIS A 1 86 ? 2.371 15.271 -1.596 1.00 89.81 86 HIS A CA 1
ATOM 655 C C . HIS A 1 86 ? 2.837 14.920 -3.014 1.00 89.81 86 HIS A C 1
ATOM 657 O O . HIS A 1 86 ? 4.034 14.976 -3.289 1.00 89.81 86 HIS A O 1
ATOM 663 N N . ILE A 1 87 ? 1.909 14.658 -3.942 1.00 87.44 87 ILE A N 1
ATOM 664 C CA . ILE A 1 87 ? 2.255 14.348 -5.337 1.00 87.44 87 ILE A CA 1
ATOM 665 C C . ILE A 1 87 ? 2.913 15.542 -6.039 1.00 87.44 87 ILE A C 1
ATOM 667 O O . ILE A 1 87 ? 3.911 15.363 -6.736 1.00 87.44 87 ILE A O 1
ATOM 671 N N . LEU A 1 88 ? 2.421 16.764 -5.815 1.00 86.31 88 LEU A N 1
ATOM 672 C CA . LEU A 1 88 ? 3.008 17.974 -6.391 1.00 86.31 88 LEU A CA 1
ATOM 673 C C . LEU A 1 88 ? 4.444 18.195 -5.902 1.00 86.31 88 LEU A C 1
ATOM 675 O O . LEU A 1 88 ? 5.324 18.495 -6.704 1.00 86.31 88 LEU A O 1
ATOM 679 N N . ARG A 1 89 ? 4.710 17.981 -4.606 1.00 83.62 89 ARG A N 1
ATOM 680 C CA . ARG A 1 89 ? 6.069 18.031 -4.053 1.00 83.62 89 ARG A CA 1
ATOM 681 C C . ARG A 1 89 ? 6.993 17.067 -4.792 1.00 83.62 89 ARG A C 1
ATOM 683 O O . ARG A 1 89 ? 8.107 17.460 -5.136 1.00 83.62 89 ARG A O 1
ATOM 690 N N . PHE A 1 90 ? 6.559 15.834 -5.053 1.00 73.31 90 PHE A N 1
ATOM 691 C CA . PHE A 1 90 ? 7.377 14.908 -5.838 1.00 73.31 90 PHE A CA 1
ATOM 692 C C . PHE A 1 90 ? 7.577 15.391 -7.266 1.00 73.31 90 PHE A C 1
ATOM 694 O O . PHE A 1 90 ? 8.670 15.213 -7.799 1.00 73.31 90 PHE A O 1
ATOM 701 N N . ALA A 1 91 ? 6.546 15.983 -7.878 1.00 72.06 91 ALA A N 1
ATOM 702 C CA . ALA A 1 91 ? 6.562 16.328 -9.298 1.00 72.06 91 ALA A CA 1
ATOM 703 C C . ALA A 1 91 ? 7.624 17.379 -9.598 1.00 72.06 91 ALA A C 1
ATOM 705 O O . ALA A 1 91 ? 8.224 17.383 -10.666 1.00 72.06 91 ALA A O 1
ATOM 706 N N . LEU A 1 92 ? 7.877 18.238 -8.612 1.00 73.56 92 LEU A N 1
ATOM 707 C CA . LEU A 1 92 ? 8.841 19.322 -8.686 1.00 73.56 92 LEU A CA 1
ATOM 708 C C . LEU A 1 92 ? 10.280 18.895 -8.363 1.00 73.56 92 LEU A C 1
ATOM 710 O O . LEU A 1 92 ? 11.192 19.682 -8.583 1.00 73.56 92 LEU A O 1
ATOM 714 N N . THR A 1 93 ? 10.506 17.700 -7.801 1.00 65.88 93 THR A N 1
ATOM 715 C CA . THR A 1 93 ? 11.796 17.379 -7.154 1.00 65.88 93 THR A CA 1
ATOM 716 C C . THR A 1 93 ? 12.420 16.036 -7.534 1.00 65.88 93 THR A C 1
ATOM 718 O O . THR A 1 93 ? 13.519 15.747 -7.066 1.00 65.88 93 THR A O 1
ATOM 721 N N . GLY A 1 94 ? 11.775 15.198 -8.357 1.00 61.84 94 GLY A N 1
ATOM 722 C CA . GLY A 1 94 ? 12.188 13.796 -8.495 1.00 61.84 94 GLY A CA 1
ATOM 723 C C . GLY A 1 94 ? 12.516 13.297 -9.916 1.00 61.84 94 GLY A C 1
ATOM 724 O O . GLY A 1 94 ? 11.894 13.729 -10.882 1.00 61.84 94 GLY A O 1
ATOM 725 N N . PRO A 1 95 ? 13.411 12.292 -10.050 1.00 64.75 95 PRO A N 1
ATOM 726 C CA . PRO A 1 95 ? 13.824 11.672 -11.325 1.00 64.75 95 PRO A CA 1
ATOM 727 C C . PRO A 1 95 ? 12.740 10.802 -12.001 1.00 64.75 95 PRO A C 1
ATOM 729 O O . PRO A 1 95 ? 12.990 10.123 -12.997 1.00 64.75 95 PRO A O 1
ATOM 732 N N . TRP A 1 96 ? 11.530 10.783 -11.447 1.00 71.19 96 TRP A N 1
ATOM 733 C CA . TRP A 1 96 ? 10.422 9.928 -11.868 1.00 71.19 96 TRP A CA 1
ATOM 734 C C . TRP A 1 96 ? 9.534 10.574 -12.938 1.00 71.19 96 TRP A C 1
ATOM 736 O O . TRP A 1 96 ? 8.711 9.880 -13.528 1.00 71.19 96 TRP A O 1
ATOM 746 N N . THR A 1 97 ? 9.702 11.866 -13.236 1.00 70.88 97 THR A N 1
ATOM 747 C CA . THR A 1 97 ? 8.965 12.564 -14.308 1.00 70.88 97 THR A CA 1
ATOM 748 C C . THR A 1 97 ? 9.140 11.859 -15.653 1.00 70.88 97 THR A C 1
ATOM 750 O O . THR A 1 97 ? 8.155 11.539 -16.314 1.00 70.88 97 THR A O 1
ATOM 753 N N . MET A 1 98 ? 10.368 11.430 -15.961 1.00 70.50 98 MET A N 1
ATOM 754 C CA . MET A 1 98 ? 10.673 10.620 -17.145 1.00 70.50 98 MET A CA 1
ATOM 755 C C . MET A 1 98 ? 9.984 9.250 -17.162 1.00 70.50 98 MET A C 1
ATOM 757 O O . MET A 1 98 ? 9.836 8.661 -18.230 1.00 70.50 98 MET A O 1
ATOM 761 N N . MET A 1 99 ? 9.559 8.726 -16.008 1.00 74.62 99 MET A N 1
ATOM 762 C CA . MET A 1 99 ? 8.758 7.502 -15.936 1.00 74.62 99 MET A CA 1
ATOM 763 C C . MET A 1 99 ? 7.300 7.766 -16.319 1.00 74.62 99 MET A C 1
ATOM 765 O O . MET A 1 99 ? 6.619 6.871 -16.810 1.00 74.62 99 MET A O 1
ATOM 769 N N . MET A 1 100 ? 6.800 8.987 -16.105 1.00 74.56 100 MET A N 1
ATOM 770 C CA . MET A 1 100 ? 5.388 9.305 -16.307 1.00 74.56 100 MET A CA 1
ATOM 771 C C . MET A 1 100 ? 4.965 9.135 -17.758 1.00 74.56 100 MET A C 1
ATOM 773 O O . MET A 1 100 ? 3.856 8.669 -17.994 1.00 74.56 100 MET A O 1
ATOM 777 N N . LYS A 1 101 ? 5.853 9.398 -18.726 1.00 73.38 101 LYS A N 1
ATOM 778 C CA . LYS A 1 101 ? 5.601 9.150 -20.159 1.00 73.38 101 LYS A CA 1
ATOM 779 C C . LYS A 1 101 ? 5.255 7.689 -20.485 1.00 73.38 101 LYS A C 1
ATOM 781 O O . LYS A 1 101 ? 4.687 7.404 -21.532 1.00 73.38 101 LYS A O 1
ATOM 786 N N . ASN A 1 102 ? 5.603 6.762 -19.591 1.00 71.12 102 ASN A N 1
ATOM 787 C CA . ASN A 1 102 ? 5.402 5.328 -19.762 1.00 71.12 102 ASN A CA 1
ATOM 788 C C . ASN A 1 102 ? 4.068 4.834 -19.170 1.00 71.12 102 ASN A C 1
ATOM 790 O O . ASN A 1 102 ? 3.765 3.646 -19.270 1.00 71.12 102 ASN A O 1
ATOM 794 N N . ILE A 1 103 ? 3.265 5.710 -18.550 1.00 75.88 103 ILE A N 1
ATOM 795 C CA . ILE A 1 103 ? 2.016 5.318 -17.884 1.00 75.88 103 ILE A CA 1
ATOM 796 C C . ILE A 1 103 ? 0.863 5.260 -18.891 1.00 75.88 103 ILE A C 1
ATOM 798 O O . ILE A 1 103 ? 0.694 4.218 -19.511 1.00 75.88 103 ILE A O 1
ATOM 802 N N . PHE A 1 104 ? 0.064 6.310 -19.094 1.00 73.19 104 PHE A N 1
ATOM 803 C CA . PHE A 1 104 ? -1.087 6.255 -20.015 1.00 73.19 104 PHE A CA 1
ATOM 804 C C . PHE A 1 104 ? -0.863 7.061 -21.292 1.00 73.19 104 PHE A C 1
ATOM 806 O O . PHE A 1 104 ? -1.183 6.595 -22.382 1.00 73.19 104 PHE A O 1
ATOM 813 N N . PHE A 1 105 ? -0.282 8.248 -21.157 1.00 74.62 105 PHE A N 1
ATOM 814 C CA . PHE A 1 105 ? -0.038 9.176 -22.257 1.00 74.62 105 PHE A CA 1
ATOM 815 C C . PHE A 1 105 ? 1.458 9.364 -22.499 1.00 74.62 105 PHE A C 1
ATOM 817 O O . PHE A 1 105 ? 2.264 9.208 -21.591 1.00 74.62 105 PHE A O 1
ATOM 824 N N . VAL A 1 106 ? 1.839 9.782 -23.705 1.00 73.94 106 VAL A N 1
ATOM 825 C CA . VAL A 1 106 ? 3.225 10.216 -23.967 1.00 73.94 106 VAL A CA 1
ATOM 826 C C . VAL A 1 106 ? 3.540 11.518 -23.204 1.00 73.94 106 VAL A C 1
ATOM 828 O O . VAL A 1 106 ? 4.688 11.788 -22.869 1.00 73.94 106 VAL A O 1
ATOM 831 N N . SER A 1 107 ? 2.511 12.309 -22.871 1.00 80.44 107 SER A N 1
ATOM 832 C CA . SER A 1 107 ? 2.634 13.542 -22.087 1.00 80.44 107 SER A CA 1
ATOM 833 C C . SER A 1 107 ? 2.794 13.262 -20.587 1.00 80.44 107 SER A C 1
ATOM 835 O O . SER A 1 107 ? 1.859 12.810 -19.922 1.00 80.44 107 SER A O 1
ATOM 837 N N . GLU A 1 108 ? 3.961 13.602 -20.035 1.00 81.56 108 GLU A N 1
ATOM 838 C CA . GLU A 1 108 ? 4.260 13.510 -18.597 1.00 81.56 108 GLU A CA 1
ATOM 839 C C . GLU A 1 108 ? 3.288 14.343 -17.752 1.00 81.56 108 GLU A C 1
ATOM 841 O O . GLU A 1 108 ? 2.767 13.855 -16.749 1.00 81.56 108 GLU A O 1
ATOM 846 N N . LEU A 1 109 ? 2.983 15.567 -18.201 1.00 84.06 109 LEU A N 1
ATOM 847 C CA . LEU A 1 109 ? 2.065 16.478 -17.517 1.00 84.06 109 LEU A CA 1
ATOM 848 C C . LEU A 1 109 ? 0.655 15.891 -17.419 1.00 84.06 109 LEU A C 1
ATOM 850 O O . LEU A 1 109 ? 0.027 15.969 -16.366 1.00 84.06 109 LEU A O 1
ATOM 854 N N . LEU A 1 110 ? 0.155 15.281 -18.496 1.00 83.44 110 LEU A N 1
ATOM 855 C CA . LEU A 1 110 ? -1.199 14.735 -18.507 1.00 83.44 110 LEU A CA 1
ATOM 856 C C . LEU A 1 110 ? -1.312 13.515 -17.582 1.00 83.44 110 LEU A C 1
ATOM 858 O O . LEU A 1 110 ? -2.266 13.415 -16.813 1.00 83.44 110 LEU A O 1
ATOM 862 N N . ASN A 1 111 ? -0.303 12.638 -17.570 1.00 85.06 111 ASN A N 1
ATOM 863 C CA . ASN A 1 111 ? -0.245 11.536 -16.603 1.00 85.06 111 ASN A CA 1
ATOM 864 C C . ASN A 1 111 ? -0.124 12.031 -15.160 1.00 85.06 111 ASN A C 1
ATOM 866 O O . ASN A 1 111 ? -0.738 11.453 -14.265 1.00 85.06 111 ASN A O 1
ATOM 870 N N . LEU A 1 112 ? 0.647 13.095 -14.924 1.00 84.00 112 LEU A N 1
ATOM 871 C CA . LEU A 1 112 ? 0.784 13.698 -13.603 1.00 84.00 112 LEU A CA 1
ATOM 872 C C . LEU A 1 112 ? -0.553 14.250 -13.107 1.00 84.00 112 LEU A C 1
ATOM 874 O O . LEU A 1 112 ? -0.972 13.942 -11.993 1.00 84.00 112 LEU A O 1
ATOM 878 N N . LEU A 1 113 ? -1.245 15.020 -13.948 1.00 87.38 113 LEU A N 1
ATOM 879 C CA . LEU A 1 113 ? -2.567 15.551 -13.630 1.00 87.38 113 LEU A CA 1
ATOM 880 C C . LEU A 1 113 ? -3.559 14.426 -13.350 1.00 87.38 113 LEU A C 1
ATOM 882 O O . LEU A 1 113 ? -4.306 14.514 -12.381 1.00 87.38 113 LEU A O 1
ATOM 886 N N . LEU A 1 114 ? -3.531 13.342 -14.126 1.00 86.94 114 LEU A N 1
ATOM 887 C CA . LEU A 1 114 ? -4.371 12.177 -13.857 1.00 86.94 114 LEU A CA 1
ATOM 888 C C . LEU A 1 114 ? -4.047 11.531 -12.513 1.00 86.94 114 LEU A C 1
ATOM 890 O O . LEU A 1 114 ? -4.965 11.212 -11.761 1.00 86.94 114 LEU A O 1
ATOM 894 N N . PHE A 1 115 ? -2.770 11.374 -12.175 1.00 85.88 115 PHE A N 1
ATOM 895 C CA . PHE A 1 115 ? -2.365 10.768 -10.909 1.00 85.88 115 PHE A CA 1
ATOM 896 C C . PHE A 1 115 ? -2.712 11.645 -9.692 1.00 85.88 115 PHE A C 1
ATOM 898 O O . PHE A 1 115 ? -3.049 11.130 -8.628 1.00 85.88 115 PHE A O 1
ATOM 905 N N . ILE A 1 116 ? -2.695 12.973 -9.847 1.00 88.81 116 ILE A N 1
ATOM 906 C CA . ILE A 1 116 ? -3.112 13.920 -8.803 1.00 88.81 116 ILE A CA 1
ATOM 907 C C . ILE A 1 116 ? -4.635 13.948 -8.674 1.00 88.81 116 ILE A C 1
ATOM 909 O O . ILE A 1 116 ? -5.175 13.773 -7.584 1.00 88.81 116 ILE A O 1
ATOM 913 N N . LEU A 1 117 ? -5.326 14.204 -9.784 1.00 91.88 117 LEU A N 1
ATOM 914 C CA . LEU A 1 117 ? -6.732 14.583 -9.783 1.00 91.88 117 LEU A CA 1
ATOM 915 C C . LEU A 1 117 ? -7.666 13.380 -9.720 1.00 91.88 117 LEU A C 1
ATOM 917 O O . LEU A 1 117 ? -8.694 13.457 -9.049 1.00 91.88 117 LEU A O 1
ATOM 921 N N . SER A 1 118 ? -7.333 12.263 -10.377 1.00 90.69 118 SER A N 1
ATOM 922 C CA . SER A 1 118 ? -8.243 11.112 -10.405 1.00 90.69 118 SER A CA 1
ATOM 923 C C . SER A 1 118 ? -8.505 10.532 -9.012 1.00 90.69 118 SER A C 1
ATOM 925 O O . SER A 1 118 ? -9.682 10.337 -8.697 1.00 90.69 118 SER A O 1
ATOM 927 N N . PRO A 1 119 ? -7.511 10.358 -8.110 1.00 92.12 119 PRO A N 1
ATOM 928 C CA . PRO A 1 119 ? -7.797 9.859 -6.770 1.00 92.12 119 PRO A CA 1
ATOM 929 C C . PRO A 1 119 ? -8.644 10.835 -5.949 1.00 92.12 119 PRO A C 1
ATOM 931 O O . PRO A 1 119 ? -9.491 10.412 -5.167 1.00 92.12 119 PRO A O 1
ATOM 934 N N . ILE A 1 120 ? -8.454 12.143 -6.146 1.00 93.62 120 ILE A N 1
ATOM 935 C CA . ILE A 1 120 ? -9.220 13.188 -5.457 1.00 93.62 120 ILE A CA 1
ATOM 936 C C . ILE A 1 120 ? -10.683 13.144 -5.893 1.00 93.62 120 ILE A C 1
ATOM 938 O O . ILE A 1 120 ? -11.573 13.037 -5.049 1.00 93.62 120 ILE A O 1
ATOM 942 N N . PHE A 1 121 ? -10.941 13.190 -7.202 1.00 93.38 121 PHE A N 1
ATOM 943 C CA . PHE A 1 121 ? -12.304 13.174 -7.726 1.00 93.38 121 PHE A CA 1
ATOM 944 C C . PHE A 1 121 ? -13.028 11.879 -7.366 1.00 93.38 121 PHE A C 1
ATOM 946 O O . PHE A 1 121 ? -14.162 11.932 -6.897 1.00 93.38 121 PHE A O 1
ATOM 953 N N . LEU A 1 122 ? -12.365 10.727 -7.499 1.00 93.50 122 LEU A N 1
ATOM 954 C CA . LEU A 1 122 ? -12.946 9.444 -7.109 1.00 93.50 122 LEU A CA 1
ATOM 955 C C . LEU A 1 122 ? -13.244 9.382 -5.608 1.00 93.50 122 LEU A C 1
ATOM 957 O O . LEU A 1 122 ? -14.309 8.900 -5.232 1.00 93.50 122 LEU A O 1
ATOM 961 N N . ALA A 1 123 ? -12.360 9.900 -4.748 1.00 91.25 123 ALA A N 1
ATOM 962 C CA . ALA A 1 123 ? -12.605 9.935 -3.308 1.00 91.25 123 ALA A CA 1
ATOM 963 C C . ALA A 1 123 ? -13.792 10.834 -2.937 1.00 91.25 123 ALA A C 1
ATOM 965 O O . ALA A 1 123 ? -14.592 10.467 -2.079 1.00 91.25 123 ALA A O 1
ATOM 966 N N . LEU A 1 124 ? -13.939 11.989 -3.593 1.00 91.44 124 LEU A N 1
ATOM 967 C CA . LEU A 1 124 ? -15.076 12.889 -3.380 1.00 91.44 124 LEU A CA 1
ATOM 968 C C . LEU A 1 124 ? -16.390 12.270 -3.870 1.00 91.44 124 LEU A C 1
ATOM 970 O O . LEU A 1 124 ? -17.384 12.313 -3.148 1.00 91.44 124 LEU A O 1
ATOM 974 N N . LEU A 1 125 ? -16.386 11.647 -5.052 1.00 91.62 125 LEU A N 1
ATOM 975 C CA . LEU A 1 125 ? -17.552 10.945 -5.594 1.00 91.62 125 LEU A CA 1
ATOM 976 C C . LEU A 1 125 ? -17.965 9.776 -4.698 1.00 91.62 125 LEU A C 1
ATOM 978 O O . LEU A 1 125 ? -19.140 9.643 -4.364 1.00 91.62 125 LEU A O 1
ATOM 982 N N . LEU A 1 126 ? -17.008 8.955 -4.256 1.00 88.56 126 LEU A N 1
ATOM 983 C CA . LEU A 1 126 ? -17.273 7.851 -3.333 1.00 88.56 126 LEU A CA 1
ATOM 984 C C . LEU A 1 126 ? -17.754 8.353 -1.977 1.00 88.56 126 LEU A C 1
ATOM 986 O O . LEU A 1 126 ? -18.657 7.759 -1.396 1.00 88.56 126 LEU A O 1
ATOM 990 N N . TRP A 1 127 ? -17.188 9.447 -1.471 1.00 88.25 127 TRP A N 1
ATOM 991 C CA . TRP A 1 127 ? -17.643 10.057 -0.229 1.00 88.25 127 TRP A CA 1
ATOM 992 C C . TRP A 1 127 ? -19.104 10.511 -0.330 1.00 88.25 127 TRP A C 1
ATOM 994 O O . TRP A 1 127 ? -19.905 10.133 0.527 1.00 88.25 127 TRP A O 1
ATOM 1004 N N . GLN A 1 128 ? -19.464 11.229 -1.398 1.00 86.62 128 GLN A N 1
ATOM 1005 C CA . GLN A 1 128 ? -20.840 11.659 -1.657 1.00 86.62 128 GLN A CA 1
ATOM 1006 C C . GLN A 1 128 ? -21.780 10.464 -1.850 1.00 86.62 128 GLN A C 1
ATOM 1008 O O . GLN A 1 128 ? -22.847 10.415 -1.242 1.00 86.62 128 GLN A O 1
ATOM 1013 N N . ALA A 1 129 ? -21.390 9.464 -2.640 1.00 84.88 129 ALA A N 1
ATOM 1014 C CA . ALA A 1 129 ? -22.204 8.273 -2.874 1.00 84.88 129 ALA A CA 1
ATOM 1015 C C . ALA A 1 129 ? -22.453 7.486 -1.575 1.00 84.88 129 ALA A C 1
ATOM 1017 O O . ALA A 1 129 ? -23.584 7.100 -1.281 1.00 84.88 129 ALA A O 1
ATOM 1018 N N . LEU A 1 130 ? -21.417 7.295 -0.752 1.00 81.38 130 LEU A N 1
ATOM 1019 C CA . LEU A 1 130 ? -21.528 6.603 0.534 1.00 81.38 130 LEU A CA 1
ATOM 1020 C C . LEU A 1 130 ? -22.355 7.382 1.558 1.00 81.38 130 LEU A C 1
ATOM 1022 O O . LEU A 1 130 ? -22.940 6.768 2.449 1.00 81.38 130 LEU A O 1
ATOM 1026 N N . GLU A 1 131 ? -22.418 8.709 1.456 1.00 76.50 131 GLU A N 1
ATOM 1027 C CA . GLU A 1 131 ? -23.295 9.515 2.304 1.00 76.50 131 GLU A CA 1
ATOM 1028 C C . GLU A 1 131 ? -24.780 9.236 2.037 1.00 76.50 131 GLU A C 1
ATOM 1030 O O . GLU A 1 131 ? -25.564 9.216 2.986 1.00 76.50 131 GLU A O 1
ATOM 1035 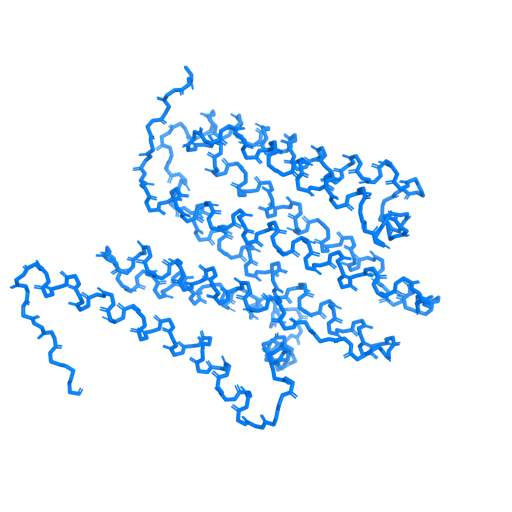N N . HIS A 1 132 ? -25.139 8.945 0.784 1.00 79.56 132 HIS A N 1
ATOM 1036 C CA . HIS A 1 132 ? -26.503 8.593 0.387 1.00 79.56 132 HIS A CA 1
ATOM 1037 C C . HIS A 1 132 ? -26.829 7.114 0.646 1.00 79.56 132 HIS A C 1
ATOM 1039 O O . HIS A 1 132 ? -27.926 6.798 1.099 1.00 79.56 132 HIS A O 1
ATOM 1045 N N . LEU A 1 133 ? -25.882 6.207 0.378 1.00 75.56 133 LEU A N 1
ATOM 1046 C CA . LEU A 1 133 ? -26.102 4.755 0.458 1.00 75.56 133 LEU A CA 1
ATOM 1047 C C . LEU A 1 133 ? -25.979 4.184 1.877 1.00 75.56 133 LEU A C 1
ATOM 1049 O O . LEU A 1 133 ? -26.642 3.205 2.210 1.00 75.56 133 LEU A O 1
ATOM 1053 N N . ASP A 1 134 ? -25.124 4.768 2.716 1.00 70.31 134 ASP A N 1
ATOM 1054 C CA . ASP A 1 134 ? -24.869 4.292 4.079 1.00 70.31 134 ASP A CA 1
ATOM 1055 C C . ASP A 1 134 ? -24.816 5.469 5.073 1.00 70.31 134 ASP A C 1
ATOM 1057 O O . ASP A 1 134 ? -23.765 5.763 5.664 1.00 70.31 134 ASP A O 1
ATOM 1061 N N . PRO A 1 135 ? -25.951 6.165 5.290 1.00 65.12 135 PRO A N 1
ATOM 1062 C CA . PRO A 1 135 ? -26.009 7.323 6.182 1.00 65.12 135 PRO A CA 1
ATOM 1063 C C . PRO A 1 135 ? -25.757 6.948 7.649 1.00 65.12 135 PRO A C 1
ATOM 1065 O O . PRO A 1 135 ? -25.296 7.781 8.424 1.00 65.12 135 PRO A O 1
ATOM 1068 N N . GLN A 1 136 ? -26.024 5.691 8.026 1.00 66.06 136 GLN A N 1
ATOM 1069 C CA . GLN A 1 136 ? -25.864 5.166 9.387 1.00 66.06 136 GLN A CA 1
ATOM 1070 C C . GLN A 1 136 ? -24.488 4.527 9.644 1.00 66.06 136 GLN A C 1
ATOM 1072 O O . GLN A 1 136 ? -24.284 3.962 10.716 1.00 66.06 136 GLN A O 1
ATOM 1077 N N . LEU A 1 137 ? -23.555 4.587 8.681 1.00 66.06 137 LEU A N 1
ATOM 1078 C CA . LEU A 1 137 ? -22.194 4.039 8.805 1.00 66.06 137 LEU A CA 1
ATOM 1079 C C . LEU A 1 137 ? -22.163 2.535 9.150 1.00 66.06 137 LEU A C 1
ATOM 1081 O O . LEU A 1 137 ? -21.185 2.033 9.712 1.00 66.06 137 LEU A O 1
ATOM 1085 N N . LYS A 1 138 ? -23.205 1.776 8.783 1.00 63.84 138 LYS A N 1
ATOM 1086 C CA . LYS A 1 138 ? -23.318 0.337 9.079 1.00 63.84 138 LYS A CA 1
ATOM 1087 C C . LYS A 1 138 ? -22.252 -0.468 8.339 1.00 63.84 138 LYS A C 1
ATOM 1089 O O . LYS A 1 138 ? -21.669 -1.387 8.918 1.00 63.84 138 LYS A O 1
ATOM 1094 N N . ALA A 1 139 ? -21.922 -0.072 7.107 1.00 59.53 139 ALA A N 1
ATOM 1095 C CA . ALA A 1 139 ? -20.815 -0.656 6.349 1.00 59.53 139 ALA A CA 1
ATOM 1096 C C . ALA A 1 139 ? -19.434 -0.238 6.898 1.00 59.53 139 ALA A C 1
ATOM 1098 O O . ALA A 1 139 ? -18.414 -0.840 6.556 1.00 59.53 139 ALA A O 1
ATOM 1099 N N . GLY A 1 140 ? -19.381 0.744 7.809 1.00 58.12 140 GLY A N 1
ATOM 1100 C CA . GLY A 1 140 ? -18.163 1.269 8.432 1.00 58.12 140 GLY A CA 1
ATOM 1101 C C . GLY A 1 140 ? -17.307 0.222 9.154 1.00 58.12 140 GLY A C 1
ATOM 1102 O O . GLY A 1 140 ? -16.096 0.411 9.277 1.00 58.12 140 GLY A O 1
ATOM 1103 N N . ARG A 1 141 ? -17.894 -0.914 9.562 1.00 63.25 141 ARG A N 1
ATOM 1104 C CA . ARG A 1 141 ? -17.162 -2.035 10.182 1.00 63.25 141 ARG A CA 1
ATOM 1105 C C . ARG A 1 141 ? -16.229 -2.763 9.208 1.00 63.25 141 ARG A C 1
ATOM 1107 O O . ARG A 1 141 ? -15.165 -3.204 9.631 1.00 63.25 141 ARG A O 1
ATOM 1114 N N . LEU A 1 142 ? -16.593 -2.853 7.926 1.00 65.25 142 LEU A N 1
ATOM 1115 C CA . LEU A 1 142 ? -15.791 -3.521 6.888 1.00 65.25 142 LEU A CA 1
ATOM 1116 C C . LEU A 1 142 ? -14.735 -2.600 6.265 1.00 65.25 142 LEU A C 1
ATOM 1118 O O . LEU A 1 142 ? -13.765 -3.078 5.681 1.00 65.25 142 LEU A O 1
ATOM 1122 N N . VAL A 1 143 ? -14.875 -1.284 6.447 1.00 74.75 143 VAL A N 1
ATOM 1123 C CA . VAL A 1 143 ? -13.920 -0.293 5.932 1.00 74.75 143 VAL A CA 1
ATOM 1124 C C . VAL A 1 143 ? -12.524 -0.503 6.527 1.00 74.75 143 VAL A C 1
ATOM 1126 O O . VAL A 1 143 ? -11.539 -0.378 5.812 1.00 74.75 143 VAL A O 1
ATOM 1129 N N . LEU A 1 144 ? -12.417 -0.858 7.813 1.00 78.19 144 LEU A N 1
ATOM 1130 C CA . LEU A 1 144 ? -11.118 -1.037 8.475 1.00 78.19 144 LEU A CA 1
ATOM 1131 C C . LEU A 1 144 ? -10.354 -2.278 7.958 1.00 78.19 144 LEU A C 1
ATOM 1133 O O . LEU A 1 144 ? -9.221 -2.103 7.509 1.00 78.19 144 LEU A O 1
ATOM 1137 N N . PRO A 1 145 ? -10.942 -3.498 7.933 1.00 82.00 145 PRO A N 1
ATOM 1138 C CA . PRO A 1 145 ? -10.310 -4.652 7.289 1.00 82.00 145 PRO A CA 1
ATOM 1139 C C . PRO A 1 145 ? -9.994 -4.425 5.811 1.00 82.00 145 PRO A C 1
ATOM 1141 O O . PRO A 1 145 ? -8.912 -4.793 5.367 1.00 82.00 145 PRO A O 1
ATOM 1144 N N . GLY A 1 146 ? -10.899 -3.785 5.062 1.00 86.44 146 GLY A N 1
ATOM 1145 C CA . GLY A 1 146 ? -10.693 -3.516 3.637 1.00 86.44 146 GLY A CA 1
ATOM 1146 C C . GLY A 1 146 ? -9.511 -2.581 3.374 1.00 86.44 146 GLY A C 1
ATOM 1147 O O . GLY A 1 146 ? -8.679 -2.861 2.517 1.00 86.44 146 GLY A O 1
ATOM 1148 N N . LEU A 1 147 ? -9.388 -1.502 4.153 1.00 88.69 147 LEU A N 1
ATOM 1149 C CA . LEU A 1 147 ? -8.247 -0.586 4.078 1.00 88.69 147 LEU A CA 1
ATOM 1150 C C . LEU A 1 147 ? -6.928 -1.276 4.431 1.00 88.69 147 LEU A C 1
ATOM 1152 O O . LEU A 1 147 ? -5.932 -1.060 3.744 1.00 88.69 147 LEU A O 1
ATOM 1156 N N . TRP A 1 148 ? -6.924 -2.110 5.477 1.00 91.69 148 TRP A N 1
ATOM 1157 C CA . TRP A 1 148 ? -5.737 -2.868 5.870 1.00 91.69 148 TRP A CA 1
ATOM 1158 C C . TRP A 1 148 ? -5.313 -3.865 4.790 1.00 91.69 148 TRP A C 1
ATOM 1160 O O . TRP A 1 148 ? -4.154 -3.873 4.384 1.00 91.69 148 TRP A O 1
ATOM 1170 N N . ALA A 1 149 ? -6.256 -4.657 4.276 1.00 89.44 149 A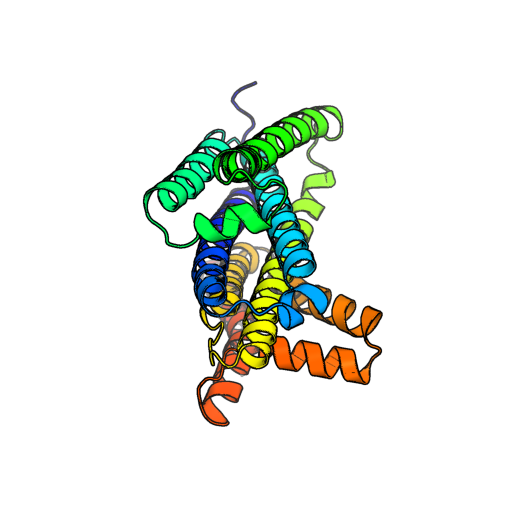LA A N 1
ATOM 1171 C CA . ALA A 1 149 ? -6.000 -5.640 3.229 1.00 89.44 149 ALA A CA 1
ATOM 1172 C C . ALA A 1 149 ? -5.495 -4.983 1.939 1.00 89.44 149 ALA A C 1
ATOM 1174 O O . ALA A 1 149 ? -4.569 -5.493 1.308 1.00 89.44 149 ALA A O 1
ATOM 1175 N N . ASN A 1 150 ? -6.059 -3.833 1.563 1.00 90.75 150 ASN A N 1
ATOM 1176 C CA . ASN A 1 150 ? -5.614 -3.103 0.385 1.00 90.75 150 ASN A CA 1
ATOM 1177 C C . ASN A 1 150 ? -4.212 -2.499 0.575 1.00 90.75 150 ASN A C 1
ATOM 1179 O O . ASN A 1 150 ? -3.381 -2.613 -0.322 1.00 90.75 150 ASN A O 1
ATOM 1183 N N . LEU A 1 151 ? -3.915 -1.922 1.749 1.00 93.62 151 LEU A N 1
ATOM 1184 C CA . LEU A 1 151 ? -2.565 -1.443 2.074 1.00 93.62 151 LEU A CA 1
ATOM 1185 C C . LEU A 1 151 ? -1.552 -2.588 2.026 1.00 93.62 151 LEU A C 1
ATOM 1187 O O . LEU A 1 151 ? -0.509 -2.447 1.395 1.00 93.62 151 LEU A O 1
ATOM 1191 N N . ALA A 1 152 ? -1.867 -3.720 2.657 1.00 92.38 152 ALA A N 1
ATOM 1192 C CA . ALA A 1 152 ? -1.001 -4.887 2.646 1.00 92.38 152 ALA A CA 1
ATOM 1193 C C . ALA A 1 152 ? -0.745 -5.347 1.207 1.00 92.38 152 ALA A C 1
ATOM 1195 O O . ALA A 1 152 ? 0.401 -5.402 0.775 1.00 92.38 152 ALA A O 1
ATOM 1196 N N . THR A 1 153 ? -1.802 -5.558 0.422 1.00 91.44 153 THR A N 1
ATOM 1197 C CA . THR A 1 153 ? -1.685 -5.954 -0.989 1.00 91.44 153 THR A CA 1
ATOM 1198 C C . THR A 1 153 ? -0.806 -4.981 -1.780 1.00 91.44 153 THR A C 1
ATOM 1200 O O . THR A 1 153 ? 0.065 -5.424 -2.523 1.00 91.44 153 THR A O 1
ATOM 1203 N N . ALA A 1 154 ? -0.957 -3.668 -1.577 1.00 93.06 154 ALA A N 1
ATOM 1204 C CA . ALA A 1 154 ? -0.121 -2.656 -2.222 1.00 93.06 154 ALA A CA 1
ATOM 1205 C C . ALA A 1 154 ? 1.356 -2.731 -1.801 1.00 93.06 154 ALA A C 1
ATOM 1207 O O . ALA A 1 154 ? 2.239 -2.596 -2.649 1.00 93.06 154 ALA A O 1
ATOM 1208 N N . VAL A 1 155 ? 1.637 -2.985 -0.520 1.00 92.25 155 VAL A N 1
ATOM 1209 C CA . VAL A 1 155 ? 3.004 -3.181 -0.018 1.00 92.25 155 VAL A CA 1
ATOM 1210 C C . VAL A 1 155 ? 3.644 -4.428 -0.629 1.00 92.25 155 VAL A C 1
ATOM 1212 O O . VAL A 1 155 ? 4.742 -4.337 -1.178 1.00 92.25 155 VAL A O 1
ATOM 1215 N N . PHE A 1 156 ? 2.967 -5.577 -0.567 1.00 89.81 156 PHE A N 1
ATOM 1216 C CA . PHE A 1 156 ? 3.489 -6.846 -1.081 1.00 89.81 156 PHE A CA 1
ATOM 1217 C C . PHE A 1 156 ? 3.673 -6.800 -2.602 1.00 89.81 156 PHE A C 1
ATOM 1219 O O . PHE A 1 156 ? 4.724 -7.192 -3.106 1.00 89.81 156 PHE A O 1
ATOM 1226 N N . ALA A 1 157 ? 2.705 -6.248 -3.337 1.00 90.62 157 ALA A N 1
ATOM 1227 C CA . ALA A 1 157 ? 2.815 -6.080 -4.783 1.00 90.62 157 ALA A CA 1
ATOM 1228 C C . ALA A 1 157 ? 3.946 -5.109 -5.167 1.00 90.62 157 ALA A C 1
ATOM 1230 O O . ALA A 1 157 ? 4.695 -5.382 -6.102 1.00 90.62 157 ALA A O 1
ATOM 1231 N N . GLY A 1 158 ? 4.125 -4.015 -4.417 1.00 90.88 158 GLY A N 1
ATOM 1232 C CA . GLY A 1 158 ? 5.219 -3.066 -4.633 1.00 90.88 158 GLY A CA 1
ATOM 1233 C C . GLY A 1 158 ? 6.593 -3.673 -4.353 1.00 90.88 158 GLY A C 1
ATOM 1234 O O . GLY A 1 158 ? 7.503 -3.525 -5.169 1.00 90.88 158 GLY A O 1
ATOM 1235 N N . SER A 1 159 ? 6.719 -4.416 -3.251 1.00 88.81 159 SER A N 1
ATOM 1236 C CA . SER A 1 159 ? 7.930 -5.167 -2.906 1.00 88.81 159 SER A CA 1
ATOM 1237 C C . SER A 1 159 ? 8.290 -6.166 -4.008 1.00 88.81 159 SER A C 1
ATOM 1239 O O . SER A 1 159 ? 9.406 -6.148 -4.531 1.00 88.81 159 SER A O 1
ATOM 1241 N N . PHE A 1 160 ? 7.313 -6.967 -4.445 1.00 88.19 160 PHE A N 1
ATOM 1242 C CA . PHE A 1 160 ? 7.503 -7.931 -5.523 1.00 88.19 160 PHE A CA 1
ATOM 1243 C C . PHE A 1 160 ? 7.902 -7.265 -6.840 1.00 88.19 160 PHE A C 1
ATOM 1245 O O . PHE A 1 160 ? 8.842 -7.716 -7.489 1.00 88.19 160 PHE A O 1
ATOM 1252 N N . PHE A 1 161 ? 7.223 -6.178 -7.221 1.00 91.06 161 PHE A N 1
ATOM 1253 C CA . PHE A 1 161 ? 7.527 -5.428 -8.437 1.00 91.06 161 PHE A CA 1
ATOM 1254 C C . PHE A 1 161 ? 8.989 -4.978 -8.450 1.00 91.06 161 PHE A C 1
ATOM 1256 O O . PHE A 1 161 ? 9.712 -5.242 -9.410 1.00 91.06 161 PHE A O 1
ATOM 1263 N N . VAL A 1 162 ? 9.440 -4.326 -7.374 1.00 89.56 162 VAL A N 1
ATOM 1264 C CA . VAL A 1 162 ? 10.814 -3.821 -7.293 1.00 89.56 162 VAL A CA 1
ATOM 1265 C C . VAL A 1 162 ? 11.809 -4.973 -7.317 1.00 89.56 162 VAL A C 1
ATOM 1267 O O . VAL A 1 162 ? 12.763 -4.911 -8.085 1.00 89.56 162 VAL A O 1
ATOM 1270 N N . TRP A 1 163 ? 11.580 -6.032 -6.537 1.00 87.00 163 TRP A N 1
ATOM 1271 C CA . TRP A 1 163 ? 12.469 -7.192 -6.509 1.00 87.00 163 TRP A CA 1
ATOM 1272 C C . TRP A 1 163 ? 12.568 -7.878 -7.880 1.00 87.00 163 TRP A C 1
ATOM 1274 O O . TRP A 1 163 ? 13.667 -8.053 -8.403 1.00 87.00 163 TRP A O 1
ATOM 1284 N N . HIS A 1 164 ? 11.437 -8.205 -8.506 1.00 87.31 164 HIS A N 1
ATOM 1285 C CA . HIS A 1 164 ? 11.395 -8.932 -9.775 1.00 87.31 164 HIS A CA 1
ATOM 1286 C C . HIS A 1 164 ? 12.103 -8.169 -10.902 1.00 87.31 164 HIS A C 1
ATOM 1288 O O . HIS A 1 164 ? 12.951 -8.724 -11.608 1.00 87.31 164 HIS A O 1
ATOM 1294 N N . TRP A 1 165 ? 11.796 -6.878 -11.058 1.00 88.81 165 TRP A N 1
ATOM 1295 C CA . TRP A 1 165 ? 12.398 -6.064 -12.114 1.00 88.81 165 TRP A CA 1
ATOM 1296 C C . TRP A 1 165 ? 13.847 -5.692 -11.815 1.00 88.81 165 TRP A C 1
ATOM 1298 O O . TRP A 1 165 ? 14.648 -5.610 -12.741 1.00 88.81 165 TRP A O 1
ATOM 1308 N N . SER A 1 166 ? 14.214 -5.557 -10.542 1.00 87.56 166 SER A N 1
ATOM 1309 C CA . SER A 1 166 ? 15.605 -5.402 -10.115 1.00 87.56 166 SER A CA 1
ATOM 1310 C C . SER A 1 166 ? 16.481 -6.579 -10.537 1.00 87.56 166 SER A C 1
ATOM 1312 O O . SER A 1 166 ? 17.547 -6.362 -11.115 1.00 87.56 166 SER A O 1
ATOM 1314 N N . GLN A 1 167 ? 16.015 -7.813 -10.316 1.00 85.25 167 GLN A N 1
ATOM 1315 C CA . GLN A 1 167 ? 16.735 -9.014 -10.745 1.00 85.25 167 GLN A CA 1
ATOM 1316 C C . GLN A 1 167 ? 16.777 -9.123 -12.271 1.00 85.25 167 GLN A C 1
ATOM 1318 O O . GLN A 1 167 ? 17.832 -9.364 -12.852 1.00 85.25 167 GLN A O 1
ATOM 1323 N N . THR A 1 168 ? 15.647 -8.868 -12.935 1.00 86.06 168 THR A N 1
ATOM 1324 C CA . THR A 1 168 ? 15.539 -8.958 -14.401 1.00 86.06 168 THR A CA 1
ATOM 1325 C C . THR A 1 168 ? 16.437 -7.948 -15.122 1.00 86.06 168 THR A C 1
ATOM 1327 O O . THR A 1 168 ? 16.969 -8.246 -16.189 1.00 86.06 168 THR A O 1
ATOM 1330 N N . LEU A 1 169 ? 16.609 -6.754 -14.549 1.00 85.81 169 LEU A N 1
ATOM 1331 C CA . LEU A 1 169 ? 17.423 -5.672 -15.111 1.00 85.81 169 LEU A CA 1
ATOM 1332 C C . LEU A 1 169 ? 18.854 -5.631 -14.547 1.00 85.81 169 LEU A C 1
ATOM 1334 O O . LEU A 1 169 ? 19.628 -4.764 -14.942 1.00 85.81 169 LEU A O 1
ATOM 1338 N N . GLY A 1 170 ? 19.214 -6.544 -13.638 1.00 82.81 170 GLY A N 1
ATOM 1339 C CA . GLY A 1 170 ? 20.561 -6.644 -13.069 1.00 82.81 170 GLY A CA 1
ATOM 1340 C C . GLY A 1 170 ? 20.968 -5.474 -12.165 1.00 82.81 170 GLY A C 1
ATOM 1341 O O . GLY A 1 170 ? 22.155 -5.183 -12.052 1.00 82.81 170 GLY A O 1
ATOM 1342 N N . LEU A 1 171 ? 20.011 -4.784 -11.535 1.00 83.62 171 LEU A N 1
ATOM 1343 C CA . LEU A 1 171 ? 20.289 -3.596 -10.713 1.00 83.62 171 LEU A CA 1
ATOM 1344 C C . LEU A 1 171 ? 20.589 -3.906 -9.244 1.00 83.62 171 LEU A C 1
ATOM 1346 O O . LEU A 1 171 ? 21.144 -3.061 -8.547 1.00 83.62 171 LEU A O 1
ATOM 1350 N N . GLY A 1 172 ? 20.179 -5.073 -8.741 1.00 79.94 172 GLY A N 1
ATOM 1351 C CA . GLY A 1 172 ? 20.405 -5.450 -7.340 1.00 79.94 172 GLY A CA 1
ATOM 1352 C C . GLY A 1 172 ? 19.692 -4.560 -6.308 1.00 79.94 172 GLY A C 1
ATOM 1353 O O . GLY A 1 172 ? 20.011 -4.623 -5.124 1.00 79.94 172 GLY A O 1
ATOM 1354 N N . LEU A 1 173 ? 18.711 -3.748 -6.725 1.00 81.00 173 LEU A N 1
ATOM 1355 C CA . LEU A 1 173 ? 17.829 -3.004 -5.825 1.00 81.00 173 LEU A CA 1
ATOM 1356 C C . LEU A 1 173 ? 17.067 -3.941 -4.902 1.00 81.00 173 LEU A C 1
ATOM 1358 O O . LEU A 1 173 ? 16.583 -4.999 -5.318 1.00 81.00 173 LEU A O 1
ATOM 1362 N N . TRP A 1 174 ? 16.910 -3.480 -3.668 1.00 75.94 174 TRP A N 1
ATOM 1363 C CA . TRP A 1 174 ? 16.359 -4.262 -2.582 1.00 75.94 174 TRP A CA 1
ATOM 1364 C C . TRP A 1 174 ? 15.246 -3.488 -1.859 1.00 75.94 174 TRP A C 1
ATOM 1366 O O . TRP A 1 174 ? 15.507 -2.396 -1.350 1.00 75.94 174 TRP A O 1
ATOM 1376 N N . PRO A 1 175 ? 14.001 -3.996 -1.819 1.00 78.44 175 PRO A N 1
ATOM 1377 C CA . PRO A 1 175 ? 12.846 -3.199 -1.409 1.00 78.44 175 PRO A CA 1
ATOM 1378 C C . PRO A 1 175 ? 12.582 -3.187 0.109 1.00 78.44 175 PRO A C 1
ATOM 1380 O O . PRO A 1 175 ? 11.436 -3.311 0.528 1.00 78.44 175 PRO A O 1
ATOM 1383 N N . THR A 1 176 ? 13.602 -2.961 0.947 1.00 76.56 176 THR A N 1
ATOM 1384 C CA . THR A 1 176 ? 13.483 -3.012 2.428 1.00 76.56 176 THR A CA 1
ATOM 1385 C C . THR A 1 176 ? 12.484 -2.011 3.024 1.00 76.56 176 THR A C 1
ATOM 1387 O O . THR A 1 176 ? 11.903 -2.252 4.083 1.00 76.56 176 THR A O 1
ATOM 1390 N N . ALA A 1 177 ? 12.241 -0.888 2.344 1.00 84.06 177 ALA A N 1
ATOM 1391 C CA . ALA A 1 177 ? 11.323 0.148 2.808 1.00 84.06 177 ALA A CA 1
ATOM 1392 C C . ALA A 1 177 ? 9.842 -0.273 2.736 1.00 84.06 177 ALA A C 1
ATOM 1394 O O . ALA A 1 177 ? 9.045 0.150 3.572 1.00 84.06 177 ALA A O 1
ATOM 1395 N N . PHE A 1 178 ? 9.464 -1.128 1.781 1.00 88.19 178 PHE A N 1
ATOM 1396 C CA . PHE A 1 178 ? 8.083 -1.590 1.612 1.00 88.19 178 PHE A CA 1
ATOM 1397 C C . PHE A 1 178 ? 7.583 -2.364 2.835 1.00 88.19 178 PHE A C 1
ATOM 1399 O O . PHE A 1 178 ? 6.585 -1.965 3.440 1.00 88.19 178 PHE A O 1
ATOM 1406 N N . PRO A 1 179 ? 8.252 -3.444 3.257 1.00 82.62 179 PRO A N 1
ATOM 1407 C CA . PRO A 1 179 ? 7.722 -4.263 4.322 1.00 82.62 179 PRO A CA 1
ATOM 1408 C C . PRO A 1 179 ? 7.934 -3.614 5.710 1.00 82.62 179 PRO A C 1
ATOM 1410 O O . PRO A 1 179 ? 7.167 -3.887 6.633 1.00 82.62 179 PRO A O 1
ATOM 1413 N N . LEU A 1 180 ? 8.844 -2.636 5.837 1.00 86.50 180 LEU A N 1
ATOM 1414 C CA . LEU A 1 180 ? 8.917 -1.732 6.994 1.00 86.50 180 LEU A CA 1
ATOM 1415 C C . LEU A 1 180 ? 7.658 -0.856 7.126 1.00 86.50 180 LEU A C 1
ATOM 1417 O O . LEU A 1 180 ? 7.144 -0.701 8.235 1.00 86.50 180 LEU A O 1
ATOM 1421 N N . ILE A 1 181 ? 7.117 -0.326 6.019 1.00 90.88 181 ILE A N 1
ATOM 1422 C CA . ILE A 1 181 ? 5.838 0.413 6.029 1.00 90.88 181 ILE A CA 1
ATOM 1423 C C . ILE A 1 181 ? 4.711 -0.483 6.555 1.00 90.88 181 ILE A C 1
ATOM 1425 O O . ILE A 1 181 ? 3.921 -0.041 7.392 1.00 90.88 181 ILE A O 1
ATOM 1429 N N . PHE A 1 182 ? 4.654 -1.745 6.114 1.00 90.31 182 PHE A N 1
ATOM 1430 C CA . PHE A 1 182 ? 3.670 -2.706 6.616 1.00 90.31 182 PHE A CA 1
ATOM 1431 C C . PHE A 1 182 ? 3.849 -2.983 8.111 1.00 90.31 182 PHE A C 1
ATOM 1433 O O . PHE A 1 182 ? 2.875 -2.896 8.860 1.00 90.31 182 PHE A O 1
ATOM 1440 N N . LEU A 1 183 ? 5.078 -3.261 8.559 1.00 88.75 183 LEU A N 1
ATOM 1441 C CA . LEU A 1 183 ? 5.367 -3.536 9.964 1.00 88.75 183 LEU A CA 1
ATOM 1442 C C . LEU A 1 183 ? 4.953 -2.356 10.850 1.00 88.75 183 LEU A C 1
ATOM 1444 O O . LEU A 1 183 ? 4.169 -2.542 11.775 1.00 88.75 183 LEU A O 1
ATOM 1448 N N . LEU A 1 184 ? 5.410 -1.137 10.548 1.00 90.50 184 LEU A N 1
ATOM 1449 C CA . LEU A 1 184 ? 5.096 0.044 11.356 1.00 90.50 184 LEU A CA 1
ATOM 1450 C C . LEU A 1 184 ? 3.592 0.340 11.386 1.00 90.50 184 LEU A C 1
ATOM 1452 O O . LEU A 1 184 ? 3.030 0.541 12.463 1.00 90.50 184 LEU A O 1
ATOM 1456 N N . ALA A 1 185 ? 2.921 0.321 10.230 1.00 90.75 185 ALA A N 1
ATOM 1457 C CA . ALA A 1 185 ? 1.478 0.540 10.169 1.00 90.75 185 ALA A CA 1
ATOM 1458 C C . ALA A 1 185 ? 0.708 -0.540 10.948 1.00 90.75 185 ALA A C 1
ATOM 1460 O O . ALA A 1 185 ? -0.255 -0.235 11.655 1.00 90.75 185 ALA A O 1
ATOM 1461 N N . GLY A 1 186 ? 1.161 -1.792 10.865 1.00 89.19 186 GLY A N 1
ATOM 1462 C CA . GLY A 1 186 ? 0.563 -2.927 11.554 1.00 89.19 186 GLY A CA 1
ATOM 1463 C C . GLY A 1 186 ? 0.791 -2.919 13.067 1.00 89.19 186 GLY A C 1
ATOM 1464 O O . GLY A 1 186 ? -0.131 -3.233 13.817 1.00 89.19 186 GLY A O 1
ATOM 1465 N N . LEU A 1 187 ? 1.966 -2.498 13.544 1.00 89.94 187 LEU A N 1
ATOM 1466 C CA . LEU A 1 187 ? 2.231 -2.330 14.977 1.00 89.94 187 LEU A CA 1
ATOM 1467 C C . LEU A 1 187 ? 1.375 -1.202 15.563 1.00 89.94 187 LEU A C 1
ATOM 1469 O O . LEU A 1 187 ? 0.764 -1.376 16.616 1.00 89.94 187 LEU A O 1
ATOM 1473 N N . VAL A 1 188 ? 1.246 -0.072 14.860 1.00 90.19 188 VAL A N 1
ATOM 1474 C CA . VAL A 1 188 ? 0.359 1.021 15.293 1.00 90.19 188 VAL A CA 1
ATOM 1475 C C . VAL A 1 188 ? -1.102 0.558 15.326 1.00 90.19 188 VAL A C 1
ATOM 1477 O O . VAL A 1 188 ? -1.812 0.826 16.296 1.00 90.19 188 VAL A O 1
ATOM 1480 N N . LEU A 1 189 ? -1.550 -0.193 14.313 1.00 86.38 189 LEU A N 1
ATOM 1481 C CA . LEU A 1 189 ? -2.871 -0.832 14.291 1.00 86.38 189 LEU A CA 1
ATOM 1482 C C . LEU A 1 189 ? -3.072 -1.733 15.514 1.00 86.38 189 LEU A C 1
ATOM 1484 O O . LEU A 1 189 ? -4.107 -1.635 16.182 1.00 86.38 189 LEU A O 1
ATOM 1488 N N . ALA A 1 190 ? -2.085 -2.577 15.820 1.00 86.62 190 ALA A N 1
ATOM 1489 C CA . ALA A 1 190 ? -2.129 -3.486 16.953 1.00 86.62 190 ALA A CA 1
ATOM 1490 C C . ALA A 1 190 ? -2.306 -2.715 18.269 1.00 86.62 190 ALA A C 1
ATOM 1492 O O . ALA A 1 190 ? -3.217 -3.032 19.028 1.00 86.62 190 ALA A O 1
ATOM 1493 N N . VAL A 1 191 ? -1.543 -1.639 18.494 1.00 87.81 191 VAL A N 1
ATOM 1494 C CA . VAL A 1 191 ? -1.662 -0.787 19.695 1.00 87.81 191 VAL A CA 1
ATOM 1495 C C . VAL A 1 191 ? -3.043 -0.139 19.804 1.00 87.81 191 VAL A C 1
ATOM 1497 O O . VAL A 1 191 ? -3.655 -0.168 20.873 1.00 87.81 191 VAL A O 1
ATOM 1500 N N . LEU A 1 192 ? -3.564 0.419 18.705 1.00 85.56 192 LEU A N 1
ATOM 1501 C CA . LEU A 1 192 ? -4.858 1.111 18.697 1.00 85.56 192 LEU A CA 1
ATOM 1502 C C . LEU A 1 192 ? -6.033 0.181 19.036 1.00 85.56 192 LEU A C 1
ATOM 1504 O O . LEU A 1 192 ? -7.020 0.633 19.615 1.00 85.56 192 LEU A O 1
ATOM 1508 N N . ARG A 1 193 ? -5.945 -1.107 18.677 1.00 82.31 193 ARG A N 1
ATOM 1509 C CA . ARG A 1 193 ? -7.011 -2.104 18.881 1.00 82.31 193 ARG A CA 1
ATOM 1510 C C . ARG A 1 193 ? -6.807 -2.998 20.104 1.00 82.31 193 ARG A C 1
ATOM 1512 O O . ARG A 1 193 ? -7.800 -3.486 20.646 1.00 82.31 193 ARG A O 1
ATOM 1519 N N . ALA A 1 194 ? -5.568 -3.194 20.557 1.00 82.25 194 ALA A N 1
ATOM 1520 C CA . ALA A 1 194 ? -5.231 -4.114 21.647 1.00 82.25 194 ALA A CA 1
ATOM 1521 C C . ALA A 1 194 ? -5.957 -3.783 22.956 1.00 82.25 194 ALA A C 1
ATOM 1523 O O . ALA A 1 194 ? -6.336 -4.694 23.683 1.00 82.25 194 ALA A O 1
ATOM 1524 N N . LYS A 1 195 ? -6.213 -2.495 23.221 1.00 78.94 195 LYS A N 1
ATOM 1525 C CA . LYS A 1 195 ? -6.939 -2.033 24.415 1.00 78.94 195 LYS A CA 1
ATOM 1526 C C . LYS A 1 195 ? -8.385 -2.540 24.489 1.00 78.94 195 LYS A C 1
ATOM 1528 O O . LYS A 1 195 ? -8.903 -2.754 25.581 1.00 78.94 195 LYS A O 1
ATOM 1533 N N . GLU A 1 196 ? -9.065 -2.631 23.347 1.00 77.56 196 GLU A N 1
ATOM 1534 C CA . GLU A 1 196 ? -10.491 -2.976 23.287 1.00 77.56 196 GLU A CA 1
ATOM 1535 C C . GLU A 1 196 ? -10.694 -4.478 23.098 1.00 77.56 196 GLU A C 1
ATOM 1537 O O . GLU A 1 196 ? -11.546 -5.075 23.751 1.00 77.56 196 GLU A O 1
ATOM 1542 N N . ASN A 1 197 ? -9.933 -5.088 22.185 1.00 82.31 197 ASN A N 1
ATOM 1543 C CA . ASN A 1 197 ? -10.019 -6.514 21.901 1.00 82.31 197 ASN A CA 1
ATOM 1544 C C . ASN A 1 197 ? -8.690 -7.021 21.297 1.00 82.31 197 ASN A C 1
ATOM 1546 O O . ASN A 1 197 ? -8.459 -6.832 20.095 1.00 82.31 197 ASN A O 1
ATOM 1550 N N . PRO A 1 198 ? -7.825 -7.683 22.092 1.00 83.50 198 PRO A N 1
ATOM 1551 C CA . PRO A 1 198 ? -6.503 -8.126 21.643 1.00 83.50 198 PRO A CA 1
ATOM 1552 C C . PRO A 1 198 ? -6.589 -9.161 20.514 1.00 83.50 198 PRO A C 1
ATOM 1554 O O . PRO A 1 198 ? -5.845 -9.090 19.537 1.00 83.50 198 PRO A O 1
ATOM 1557 N N . TRP A 1 199 ? -7.563 -10.072 20.578 1.00 85.44 199 TRP A N 1
ATOM 1558 C CA . TRP A 1 199 ? -7.780 -11.078 19.538 1.00 85.44 199 TRP A CA 1
ATOM 1559 C C . TRP A 1 199 ? -8.226 -10.463 18.213 1.00 85.44 199 TRP A C 1
ATOM 1561 O O . TRP A 1 199 ? -7.765 -10.882 17.152 1.00 85.44 199 TRP A O 1
ATOM 1571 N N . ALA A 1 200 ? -9.100 -9.455 18.250 1.00 83.25 200 ALA A N 1
ATOM 1572 C CA . ALA A 1 200 ? -9.499 -8.742 17.040 1.00 83.25 200 ALA A CA 1
ATOM 1573 C C . ALA A 1 200 ? -8.329 -7.951 16.430 1.00 83.25 200 ALA A C 1
ATOM 1575 O O . ALA A 1 200 ? -8.232 -7.882 15.206 1.00 83.25 200 ALA A O 1
ATOM 1576 N N . ALA A 1 201 ? -7.435 -7.396 17.258 1.00 85.06 201 ALA A N 1
ATOM 1577 C CA . ALA A 1 201 ? -6.226 -6.709 16.801 1.00 85.06 201 ALA A CA 1
ATOM 1578 C C . ALA A 1 201 ? -5.288 -7.663 16.043 1.00 85.06 201 ALA A C 1
ATOM 1580 O O . ALA A 1 201 ? -4.884 -7.360 14.921 1.00 85.06 201 ALA A O 1
ATOM 1581 N N . LEU A 1 202 ? -5.019 -8.844 16.613 1.00 89.00 202 LEU A N 1
ATOM 1582 C CA . LEU A 1 202 ? -4.188 -9.869 15.974 1.00 89.00 202 LEU A CA 1
ATOM 1583 C C . LEU A 1 202 ? -4.827 -10.406 14.694 1.00 89.00 202 LEU A C 1
ATOM 1585 O O . LEU A 1 202 ? -4.166 -10.460 13.661 1.00 89.00 202 LEU A O 1
ATOM 1589 N N . ARG A 1 203 ? -6.124 -10.743 14.721 1.00 88.25 203 ARG A N 1
ATOM 1590 C CA . ARG A 1 203 ? -6.848 -11.189 13.518 1.00 88.25 203 ARG A CA 1
ATOM 1591 C C . ARG A 1 203 ? -6.775 -10.152 12.406 1.00 88.25 203 ARG A C 1
ATOM 1593 O O . ARG A 1 203 ? -6.557 -10.517 11.257 1.00 88.25 203 ARG A O 1
ATOM 1600 N N . LEU A 1 204 ? -6.933 -8.871 12.743 1.00 87.12 204 LEU A N 1
ATOM 1601 C CA . LEU A 1 204 ? -6.817 -7.795 11.770 1.00 87.12 204 LEU A CA 1
ATOM 1602 C C . LEU A 1 204 ? -5.390 -7.724 11.212 1.00 87.12 204 LEU A C 1
ATOM 1604 O O . LEU A 1 204 ? -5.242 -7.769 9.996 1.00 87.12 204 LEU A O 1
ATOM 1608 N N . TYR A 1 205 ? -4.355 -7.722 12.058 1.00 89.44 205 TYR A N 1
ATOM 1609 C CA . TYR A 1 205 ? -2.957 -7.733 11.610 1.00 89.44 205 TYR A CA 1
ATOM 1610 C C . TYR A 1 205 ? -2.680 -8.894 10.640 1.00 89.44 205 TYR A C 1
ATOM 1612 O O . TYR A 1 205 ? -2.336 -8.661 9.479 1.00 89.44 205 TYR A O 1
ATOM 1620 N N . PHE A 1 206 ? -2.942 -10.134 11.071 1.00 89.00 206 PHE A N 1
ATOM 1621 C CA . PHE A 1 206 ? -2.691 -11.338 10.276 1.00 89.00 206 PHE A CA 1
ATOM 1622 C C . PHE A 1 206 ? -3.566 -11.432 9.024 1.00 89.00 206 PHE A C 1
ATOM 1624 O O . PHE A 1 206 ? -3.110 -11.962 8.015 1.00 89.00 206 PHE A O 1
ATOM 1631 N N . SER A 1 207 ? -4.776 -10.858 9.018 1.00 87.06 207 SER A N 1
ATOM 1632 C CA . SER A 1 207 ? -5.586 -10.787 7.792 1.00 87.06 207 SER A CA 1
ATOM 1633 C C . SER A 1 207 ? -4.873 -10.043 6.657 1.00 87.06 207 SER A C 1
ATOM 1635 O O . SER A 1 207 ? -5.025 -10.415 5.497 1.00 87.06 207 SER A O 1
ATOM 1637 N N . GLY A 1 208 ? -4.021 -9.065 6.984 1.00 84.75 208 GLY A N 1
ATOM 1638 C CA . GLY A 1 208 ? -3.190 -8.371 5.999 1.00 84.75 208 GLY A CA 1
ATOM 1639 C C . GLY A 1 208 ? -2.114 -9.257 5.370 1.00 84.75 208 GLY A C 1
ATOM 1640 O O . GLY A 1 208 ? -1.747 -9.022 4.228 1.00 84.75 208 GLY A O 1
ATOM 1641 N N . LEU A 1 209 ? -1.645 -10.296 6.070 1.00 86.00 209 LEU A N 1
ATOM 1642 C CA . LEU A 1 209 ? -0.697 -11.281 5.530 1.00 86.00 209 LEU A CA 1
ATOM 1643 C C . LEU A 1 209 ? -1.408 -12.385 4.738 1.00 86.00 209 LEU A C 1
ATOM 1645 O O . LEU A 1 209 ? -0.896 -12.859 3.726 1.00 86.00 209 LEU A O 1
ATOM 1649 N N . LEU A 1 210 ? -2.609 -12.771 5.176 1.00 85.69 210 LEU A N 1
ATOM 1650 C CA . LEU A 1 210 ? -3.384 -13.838 4.545 1.00 85.69 210 LEU A CA 1
ATOM 1651 C C . LEU A 1 210 ? -3.906 -13.461 3.157 1.00 85.69 210 LEU A C 1
ATOM 1653 O O . LEU A 1 210 ? -3.982 -14.332 2.298 1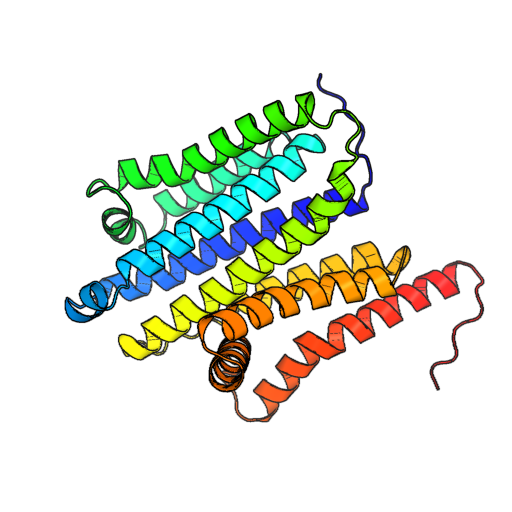.00 85.69 210 LEU A O 1
ATOM 1657 N N . VAL A 1 211 ? -4.259 -12.193 2.910 1.00 84.50 211 VAL A N 1
ATOM 1658 C CA . VAL A 1 211 ? -4.780 -11.779 1.594 1.00 84.50 211 VAL A CA 1
ATOM 1659 C C . VAL A 1 211 ? -3.724 -11.915 0.482 1.00 84.50 211 VAL A C 1
ATOM 1661 O O . VAL A 1 211 ? -4.007 -12.605 -0.497 1.00 84.50 211 VAL A O 1
ATOM 1664 N N . PRO A 1 212 ? -2.502 -11.360 0.604 1.00 84.50 212 PRO A N 1
ATOM 1665 C CA . PRO A 1 212 ? -1.443 -11.569 -0.388 1.00 84.50 212 PRO A CA 1
ATOM 1666 C C . PRO A 1 212 ? -1.057 -13.046 -0.558 1.00 84.50 212 PRO A C 1
ATOM 1668 O O . PRO A 1 212 ? -0.821 -13.497 -1.682 1.00 84.50 212 PRO A O 1
ATOM 1671 N N . LEU A 1 213 ? -1.047 -13.818 0.535 1.00 86.88 213 LEU A N 1
ATOM 1672 C CA . LEU A 1 213 ? -0.834 -15.265 0.487 1.00 86.88 213 LEU A CA 1
ATOM 1673 C C . LEU A 1 213 ? -1.921 -15.954 -0.352 1.00 86.88 213 LEU A C 1
ATOM 1675 O O . LEU A 1 213 ? -1.613 -16.656 -1.306 1.00 86.88 213 LEU A O 1
ATOM 1679 N N . ALA A 1 214 ? -3.196 -15.704 -0.061 1.00 86.69 214 ALA A N 1
ATOM 1680 C CA . ALA A 1 214 ? -4.301 -16.305 -0.800 1.00 86.69 214 ALA A CA 1
ATOM 1681 C C . ALA A 1 214 ? -4.271 -15.931 -2.291 1.00 86.69 214 ALA A C 1
ATOM 1683 O O . ALA A 1 214 ? -4.477 -16.794 -3.139 1.00 86.69 214 ALA A O 1
ATOM 1684 N N . ILE A 1 215 ? -3.963 -14.668 -2.616 1.00 85.88 215 ILE A N 1
ATOM 1685 C CA . ILE A 1 215 ? -3.832 -14.196 -4.002 1.00 85.88 215 ILE A CA 1
ATOM 1686 C C . ILE A 1 215 ? -2.724 -14.968 -4.728 1.00 85.88 215 ILE A C 1
ATOM 1688 O O . ILE A 1 215 ? -2.963 -15.519 -5.800 1.00 85.88 215 ILE A O 1
ATOM 1692 N N . SER A 1 216 ? -1.523 -15.041 -4.152 1.00 85.44 216 SER A N 1
ATOM 1693 C CA . SER A 1 216 ? -0.387 -15.730 -4.785 1.00 85.44 216 SER A CA 1
ATOM 1694 C C . SER A 1 216 ? -0.654 -17.222 -5.003 1.00 85.44 216 SER A C 1
ATOM 1696 O O . SER A 1 216 ? -0.414 -17.733 -6.095 1.00 85.44 216 SER A O 1
ATOM 1698 N N . MET A 1 217 ? -1.230 -17.905 -4.013 1.00 87.44 217 MET A N 1
ATOM 1699 C CA . MET A 1 217 ? -1.580 -19.326 -4.110 1.00 87.44 217 MET A CA 1
ATOM 1700 C C . MET A 1 217 ? -2.705 -19.600 -5.107 1.00 87.44 217 MET A C 1
ATOM 1702 O O . MET A 1 217 ? -2.695 -20.631 -5.777 1.00 87.44 217 MET A O 1
ATOM 1706 N N . PHE A 1 218 ? -3.664 -18.681 -5.232 1.00 90.00 218 PHE A N 1
ATOM 1707 C CA . PHE A 1 218 ? -4.742 -18.798 -6.207 1.00 90.00 218 PHE A CA 1
ATOM 1708 C C . PHE A 1 218 ? -4.223 -18.697 -7.648 1.00 90.00 218 PHE A C 1
ATOM 1710 O O . PHE A 1 218 ? -4.633 -19.481 -8.499 1.00 90.00 218 PHE A O 1
ATOM 1717 N N . TYR A 1 219 ? -3.304 -17.765 -7.922 1.00 85.44 219 TYR A N 1
ATOM 1718 C CA . TYR A 1 219 ? -2.790 -17.541 -9.278 1.00 85.44 219 TYR A CA 1
ATOM 1719 C C . TYR A 1 219 ? -1.687 -18.515 -9.707 1.00 85.44 219 TYR A C 1
ATOM 1721 O O . TYR A 1 219 ? -1.577 -18.803 -10.896 1.00 85.44 219 TYR A O 1
ATOM 1729 N N . LEU A 1 220 ? -0.862 -19.003 -8.775 1.00 85.19 220 LEU A N 1
ATOM 1730 C CA . LEU A 1 220 ? 0.342 -19.784 -9.089 1.00 85.19 220 LEU A CA 1
ATOM 1731 C C . LEU A 1 220 ? 0.301 -21.216 -8.557 1.00 85.19 220 LEU A C 1
ATOM 1733 O O . LEU A 1 220 ? 1.315 -21.897 -8.597 1.00 85.19 220 LEU A O 1
ATOM 1737 N N . SER A 1 221 ? -0.853 -21.700 -8.092 1.00 88.75 221 SER A N 1
ATOM 1738 C CA . SER A 1 221 ? -0.994 -22.964 -7.354 1.00 88.75 221 SER A CA 1
ATOM 1739 C C . SER A 1 221 ? -0.354 -22.943 -5.957 1.00 88.75 221 SER A C 1
ATOM 1741 O O . SER A 1 221 ? 0.333 -21.998 -5.564 1.00 88.75 221 SER A O 1
ATOM 1743 N N . TRP A 1 222 ? -0.608 -23.996 -5.171 1.00 87.38 222 TRP A N 1
ATOM 1744 C CA . TRP A 1 222 ? -0.208 -24.066 -3.762 1.00 87.38 222 TRP A CA 1
ATOM 1745 C C . TRP A 1 222 ? 1.308 -23.940 -3.563 1.00 87.38 222 TRP A C 1
ATOM 1747 O O . TRP A 1 222 ? 1.745 -23.177 -2.705 1.00 87.38 222 TRP A O 1
ATOM 1757 N N . TYR A 1 223 ? 2.110 -24.671 -4.344 1.00 86.69 223 TYR A N 1
ATOM 1758 C CA . TYR A 1 223 ? 3.560 -24.739 -4.144 1.00 86.69 223 TYR A CA 1
ATOM 1759 C C . TYR A 1 223 ? 4.270 -23.469 -4.625 1.00 86.69 223 TYR A C 1
ATOM 1761 O O . TYR A 1 223 ? 4.943 -22.808 -3.831 1.00 86.69 223 TYR A O 1
ATOM 1769 N N . ASP A 1 224 ? 4.071 -23.077 -5.887 1.00 84.69 224 ASP A N 1
ATOM 1770 C CA . ASP A 1 224 ? 4.754 -21.901 -6.440 1.00 84.69 224 ASP A CA 1
ATOM 1771 C C . ASP A 1 224 ? 4.220 -20.599 -5.835 1.00 84.69 224 ASP A C 1
ATOM 1773 O O . ASP A 1 224 ? 4.986 -19.664 -5.611 1.00 84.69 224 ASP A O 1
ATOM 1777 N N . GLY A 1 225 ? 2.929 -20.544 -5.488 1.00 84.19 225 GLY A N 1
ATOM 1778 C CA . GLY A 1 225 ? 2.343 -19.403 -4.793 1.00 84.19 225 GLY A CA 1
ATOM 1779 C C . GLY A 1 225 ? 2.884 -19.220 -3.376 1.00 84.19 225 GLY A C 1
ATOM 1780 O O . GLY A 1 225 ? 3.237 -18.101 -3.006 1.00 84.19 225 GLY A O 1
ATOM 1781 N N . LEU A 1 226 ? 3.026 -20.302 -2.597 1.00 85.44 226 LEU A N 1
ATOM 1782 C CA . LEU A 1 226 ? 3.661 -20.242 -1.275 1.00 85.44 226 LEU A CA 1
ATOM 1783 C C . LEU A 1 226 ? 5.127 -19.805 -1.392 1.00 85.44 226 LEU A C 1
ATOM 1785 O O . LEU A 1 226 ? 5.568 -18.933 -0.646 1.00 85.44 226 LEU A O 1
ATOM 1789 N N . ASN A 1 227 ? 5.870 -20.381 -2.340 1.00 83.44 227 ASN A N 1
ATOM 1790 C CA . ASN A 1 227 ? 7.265 -20.021 -2.575 1.00 83.44 227 ASN A CA 1
ATOM 1791 C C . ASN A 1 227 ? 7.398 -18.539 -2.957 1.00 83.44 227 ASN A C 1
ATOM 1793 O O . ASN A 1 227 ? 8.225 -17.818 -2.397 1.00 83.44 227 ASN A O 1
ATOM 1797 N N . LEU A 1 228 ? 6.523 -18.050 -3.840 1.00 81.81 228 LEU A N 1
ATOM 1798 C CA . LEU A 1 228 ? 6.473 -16.640 -4.194 1.00 81.81 228 LEU A CA 1
ATOM 1799 C C . LEU A 1 228 ? 6.155 -15.773 -2.976 1.00 81.81 228 LEU A C 1
ATOM 1801 O O . LEU A 1 228 ? 6.859 -14.803 -2.730 1.00 81.81 228 LEU A O 1
ATOM 1805 N N . PHE A 1 229 ? 5.129 -16.109 -2.196 1.00 83.19 229 PHE A N 1
ATOM 1806 C CA . PHE A 1 229 ? 4.758 -15.338 -1.011 1.00 83.19 229 PHE A CA 1
ATOM 1807 C C . PHE A 1 229 ? 5.906 -15.241 -0.004 1.00 83.19 229 PHE A C 1
ATOM 1809 O O . PHE A 1 229 ? 6.218 -14.147 0.468 1.00 83.19 229 PHE A O 1
ATOM 1816 N N . LEU A 1 230 ? 6.575 -16.361 0.274 1.00 79.75 230 LEU A N 1
ATOM 1817 C CA . LEU A 1 230 ? 7.773 -16.377 1.107 1.00 79.75 230 LEU A CA 1
ATOM 1818 C C . LEU A 1 230 ? 8.877 -15.523 0.481 1.00 79.75 230 LEU A C 1
ATOM 1820 O O . LEU A 1 230 ? 9.488 -14.726 1.178 1.00 79.75 230 LEU A O 1
ATOM 1824 N N . THR A 1 231 ? 9.065 -15.586 -0.836 1.00 77.38 231 THR A N 1
ATOM 1825 C CA . THR A 1 231 ? 10.020 -14.738 -1.565 1.00 77.38 231 THR A CA 1
ATOM 1826 C C . THR A 1 231 ? 9.667 -13.254 -1.514 1.00 77.38 231 THR A C 1
ATOM 1828 O O . THR A 1 231 ? 10.578 -12.444 -1.526 1.00 77.38 231 THR A O 1
ATOM 1831 N N . ILE A 1 232 ? 8.392 -12.864 -1.415 1.00 76.62 232 ILE A N 1
ATOM 1832 C CA . ILE A 1 232 ? 7.966 -11.460 -1.244 1.00 76.62 232 ILE A CA 1
ATOM 1833 C C . ILE A 1 232 ? 8.089 -11.014 0.220 1.00 76.62 232 ILE A C 1
ATOM 1835 O O . ILE A 1 232 ? 8.296 -9.831 0.489 1.00 76.62 232 ILE A O 1
ATOM 1839 N N . LEU A 1 233 ? 8.006 -11.946 1.172 1.00 72.50 233 LEU A N 1
ATOM 1840 C CA . LEU A 1 233 ? 8.348 -11.696 2.571 1.00 72.50 233 LEU A CA 1
ATOM 1841 C C . LEU A 1 233 ? 9.861 -11.579 2.777 1.00 72.50 233 LEU A C 1
ATOM 1843 O O . LEU A 1 233 ? 10.290 -10.777 3.589 1.00 72.50 233 LEU A O 1
ATOM 1847 N N . LEU A 1 234 ? 10.673 -12.343 2.048 1.00 64.94 234 LEU A N 1
ATOM 1848 C CA . LEU A 1 234 ? 12.129 -12.365 2.175 1.00 64.94 234 LEU A CA 1
ATOM 1849 C C . LEU A 1 234 ? 12.876 -11.061 1.845 1.00 64.94 234 LEU A C 1
ATOM 1851 O O . LEU A 1 234 ? 13.961 -10.932 2.406 1.00 64.94 234 LEU A O 1
ATOM 1855 N N . PRO A 1 235 ? 12.374 -10.075 1.060 1.00 57.78 235 PRO A N 1
ATOM 1856 C CA . PRO A 1 235 ? 12.981 -8.759 0.871 1.00 57.78 235 PRO A CA 1
ATOM 1857 C C . PRO A 1 235 ? 13.072 -7.869 2.130 1.00 57.78 235 PRO A C 1
ATOM 1859 O O . PRO A 1 235 ? 13.121 -6.640 2.034 1.00 57.78 235 PRO A O 1
ATOM 1862 N N . PHE A 1 236 ? 13.199 -8.469 3.311 1.00 53.00 236 PHE A N 1
ATOM 1863 C CA . PHE A 1 236 ? 13.808 -7.852 4.484 1.00 53.00 236 PHE A CA 1
ATOM 1864 C C . PHE A 1 236 ? 15.294 -8.222 4.691 1.00 53.00 236 PHE A C 1
ATOM 1866 O O . PHE A 1 236 ? 16.081 -7.356 5.063 1.00 53.00 236 PHE A O 1
ATOM 1873 N N . ALA A 1 237 ? 15.716 -9.432 4.328 1.00 51.62 237 ALA A N 1
ATOM 1874 C CA . ALA A 1 237 ? 17.058 -9.944 4.566 1.00 51.62 237 ALA A CA 1
ATOM 1875 C C . ALA A 1 237 ? 18.099 -9.576 3.497 1.00 51.62 237 ALA A C 1
ATOM 1877 O O . ALA A 1 237 ? 18.410 -10.356 2.596 1.00 51.62 237 ALA A O 1
ATOM 1878 N N . GLN A 1 238 ? 18.726 -8.411 3.644 1.00 55.78 238 GLN A N 1
ATOM 1879 C CA . GLN A 1 238 ? 20.046 -8.185 3.037 1.00 55.78 238 GLN A CA 1
ATOM 1880 C C . GLN A 1 238 ? 21.165 -8.968 3.756 1.00 55.78 238 GLN A C 1
ATOM 1882 O O . GLN A 1 238 ? 22.313 -8.954 3.312 1.00 55.78 238 GLN A O 1
ATOM 1887 N N . GLY A 1 239 ? 20.854 -9.624 4.879 1.00 56.06 239 GLY A N 1
ATOM 1888 C CA . GLY A 1 239 ? 21.809 -10.345 5.715 1.00 56.06 239 GLY A CA 1
ATOM 1889 C C . GLY A 1 239 ? 21.670 -11.867 5.653 1.00 56.06 239 GLY A C 1
ATOM 1890 O O . GLY A 1 239 ? 20.709 -12.412 5.117 1.00 56.06 239 GLY A O 1
ATOM 1891 N N . GLY A 1 240 ? 22.648 -12.558 6.248 1.00 66.31 240 GLY A N 1
ATOM 1892 C CA . GLY A 1 240 ? 22.633 -14.015 6.404 1.00 66.31 240 GLY A CA 1
ATOM 1893 C C . GLY A 1 240 ? 21.435 -14.526 7.219 1.00 66.31 240 GLY A C 1
ATOM 1894 O O . GLY A 1 240 ? 20.589 -13.752 7.660 1.00 66.31 240 GLY A O 1
ATOM 1895 N N . LEU A 1 241 ? 21.386 -15.838 7.469 1.00 76.81 241 LEU A N 1
ATOM 1896 C CA . LEU A 1 241 ? 20.261 -16.541 8.119 1.00 76.81 241 LEU A CA 1
ATOM 1897 C C . LEU A 1 241 ? 19.678 -15.840 9.363 1.00 76.81 241 LEU A C 1
ATOM 1899 O O . LEU A 1 241 ? 18.472 -15.896 9.591 1.00 76.81 241 LEU A O 1
ATOM 1903 N N . PHE A 1 242 ? 20.513 -15.151 10.145 1.00 79.00 242 PHE A N 1
ATOM 1904 C CA . PHE A 1 242 ? 20.079 -14.378 11.309 1.00 79.00 242 PHE A CA 1
ATOM 1905 C C . PHE A 1 242 ? 19.164 -13.186 10.967 1.00 79.00 242 PHE A C 1
ATOM 1907 O O . PHE A 1 242 ? 18.198 -12.954 11.687 1.00 79.00 242 PHE A O 1
ATOM 1914 N N . SER A 1 243 ? 19.422 -12.458 9.872 1.00 75.06 243 SER A N 1
ATOM 1915 C CA . SER A 1 243 ? 18.584 -11.329 9.424 1.00 75.06 243 SER A CA 1
ATOM 1916 C C . SER A 1 243 ? 17.187 -11.822 9.065 1.00 75.06 243 SER A C 1
ATOM 1918 O O . SER A 1 243 ? 16.206 -11.349 9.632 1.00 75.06 243 SER A O 1
ATOM 1920 N N . ILE A 1 244 ? 17.122 -12.876 8.238 1.00 75.25 244 ILE A N 1
ATOM 1921 C CA . ILE A 1 244 ? 15.869 -13.543 7.849 1.00 75.25 244 ILE A CA 1
ATOM 1922 C C . ILE A 1 244 ? 15.076 -13.950 9.093 1.00 75.25 244 ILE A C 1
ATOM 1924 O O . ILE A 1 244 ? 13.879 -13.683 9.198 1.00 75.25 244 ILE A O 1
ATOM 1928 N N . TRP A 1 245 ? 15.743 -14.596 10.054 1.00 81.56 245 TRP A N 1
ATOM 1929 C CA . TRP A 1 245 ? 15.107 -15.028 11.295 1.00 81.56 245 TRP A CA 1
ATOM 1930 C C . TRP A 1 245 ? 14.561 -13.847 12.107 1.00 81.56 245 TRP A C 1
ATOM 1932 O O . TRP A 1 245 ? 13.399 -13.874 12.514 1.00 81.56 245 TRP A O 1
ATOM 1942 N N . LEU A 1 246 ? 15.368 -12.801 12.315 1.00 82.44 246 LEU A N 1
ATOM 1943 C CA . LEU A 1 246 ? 14.978 -11.621 13.087 1.00 82.44 246 LEU A CA 1
ATOM 1944 C C . LEU A 1 246 ? 13.765 -10.925 12.463 1.00 82.44 246 LEU A C 1
ATOM 1946 O O . LEU A 1 246 ? 12.848 -10.515 13.167 1.00 82.44 246 LEU A O 1
ATOM 1950 N N . GLU A 1 247 ? 13.731 -10.816 11.142 1.00 76.44 247 GLU A N 1
ATOM 1951 C CA . GLU A 1 247 ? 12.668 -10.124 10.416 1.00 76.44 247 GLU A CA 1
ATOM 1952 C C . GLU A 1 247 ? 11.360 -10.913 10.413 1.00 76.44 247 GLU A C 1
ATOM 1954 O O . GLU A 1 247 ? 10.291 -10.332 10.605 1.00 76.44 247 GLU A O 1
ATOM 1959 N N . LEU A 1 248 ? 11.428 -12.242 10.286 1.00 80.06 248 LEU A N 1
ATOM 1960 C CA . LEU A 1 248 ? 10.263 -13.106 10.480 1.00 80.06 248 LEU A CA 1
ATOM 1961 C C . LEU A 1 248 ? 9.734 -12.999 11.917 1.00 80.06 248 LEU A C 1
ATOM 1963 O O . LEU A 1 248 ? 8.522 -12.897 12.120 1.00 80.06 248 LEU A O 1
ATOM 1967 N N . MET A 1 249 ? 10.625 -12.941 12.912 1.00 86.06 249 MET A N 1
ATOM 1968 C CA . MET A 1 249 ? 10.242 -12.706 14.307 1.00 86.06 249 MET A CA 1
ATOM 1969 C C . MET A 1 249 ? 9.624 -11.320 14.512 1.00 86.06 249 MET A C 1
ATOM 1971 O O . MET A 1 249 ? 8.669 -11.187 15.275 1.00 86.06 249 MET A O 1
ATOM 1975 N N . LEU A 1 250 ? 10.090 -10.291 13.804 1.00 85.88 250 LEU A N 1
ATOM 1976 C CA . LEU A 1 250 ? 9.484 -8.959 13.841 1.00 85.88 250 LEU A CA 1
ATOM 1977 C C . LEU A 1 250 ? 8.109 -8.923 13.160 1.00 85.88 250 LEU A C 1
ATOM 1979 O O . LEU A 1 250 ? 7.198 -8.296 13.685 1.00 85.88 250 LEU A O 1
ATOM 1983 N N . MET A 1 251 ? 7.925 -9.606 12.031 1.00 82.50 251 MET A N 1
ATOM 1984 C CA . MET A 1 251 ? 6.643 -9.657 11.313 1.00 82.50 251 MET A CA 1
ATOM 1985 C C . MET A 1 251 ? 5.587 -10.513 12.026 1.00 82.50 251 MET A C 1
ATOM 1987 O O . MET A 1 251 ? 4.397 -10.230 11.925 1.00 82.50 251 MET A O 1
ATOM 1991 N N . ILE A 1 252 ? 5.992 -11.571 12.730 1.00 85.69 252 ILE A N 1
ATOM 1992 C CA . ILE A 1 252 ? 5.055 -12.533 13.334 1.00 85.69 252 ILE A CA 1
ATOM 1993 C C . ILE A 1 252 ? 5.008 -12.379 14.856 1.00 85.69 252 ILE A C 1
ATOM 1995 O O . ILE A 1 252 ? 3.930 -12.264 15.438 1.00 85.69 252 ILE A O 1
ATOM 1999 N N . GLY A 1 253 ? 6.170 -12.363 15.508 1.00 85.81 253 GLY A N 1
ATOM 2000 C CA . GLY A 1 253 ? 6.298 -12.352 16.965 1.00 85.81 253 GLY A CA 1
ATOM 2001 C C . GLY A 1 253 ? 6.070 -10.978 17.595 1.00 85.81 253 GLY A C 1
ATOM 2002 O O . GLY A 1 253 ? 5.342 -10.878 18.583 1.00 85.81 253 GLY A O 1
ATOM 2003 N N . ALA A 1 254 ? 6.630 -9.904 17.028 1.00 86.44 254 ALA A N 1
ATOM 2004 C CA . ALA A 1 254 ? 6.508 -8.568 17.622 1.00 86.44 254 ALA A CA 1
ATOM 2005 C C . ALA A 1 254 ? 5.052 -8.072 17.761 1.00 86.44 254 ALA A C 1
ATOM 2007 O O . ALA A 1 254 ? 4.730 -7.535 18.820 1.00 86.44 254 ALA A O 1
ATOM 2008 N N . PRO A 1 255 ? 4.134 -8.282 16.792 1.00 87.81 255 PRO A N 1
ATOM 2009 C CA . PRO A 1 255 ? 2.722 -7.945 16.962 1.00 87.81 255 PRO A CA 1
ATOM 2010 C C . PRO A 1 255 ? 2.065 -8.702 18.119 1.00 87.81 255 PRO A C 1
ATOM 2012 O O . PRO A 1 255 ? 1.278 -8.114 18.858 1.00 87.81 255 PRO A O 1
ATOM 2015 N N . ILE A 1 256 ? 2.402 -9.983 18.309 1.00 89.81 256 ILE A N 1
ATOM 2016 C CA . ILE A 1 256 ? 1.878 -10.806 19.410 1.00 89.81 256 ILE A CA 1
ATOM 2017 C C . ILE A 1 256 ? 2.361 -10.249 20.748 1.00 89.81 256 ILE A C 1
ATOM 2019 O O . ILE A 1 256 ? 1.543 -9.939 21.615 1.00 89.81 256 ILE A O 1
ATOM 2023 N N . LEU A 1 257 ? 3.675 -10.058 20.889 1.00 89.81 257 LEU A N 1
ATOM 2024 C CA . LEU A 1 257 ? 4.281 -9.508 22.101 1.00 89.81 257 LEU A CA 1
ATOM 2025 C C . LEU A 1 257 ? 3.737 -8.113 22.419 1.00 89.81 257 LEU A C 1
ATOM 2027 O O . LEU A 1 257 ? 3.377 -7.836 23.559 1.00 89.81 257 LEU A O 1
ATOM 2031 N N . LEU A 1 258 ? 3.604 -7.248 21.413 1.00 90.38 258 LEU A N 1
ATOM 2032 C CA . LEU A 1 258 ? 3.082 -5.896 21.586 1.00 90.38 258 LEU A CA 1
ATOM 2033 C C . LEU A 1 258 ? 1.627 -5.902 22.063 1.00 90.38 258 LEU A C 1
ATOM 2035 O O . LEU A 1 258 ? 1.285 -5.165 22.986 1.00 90.38 258 LEU A O 1
ATOM 2039 N N . VAL A 1 259 ? 0.770 -6.741 21.472 1.00 88.12 259 VAL A N 1
ATOM 2040 C CA . VAL A 1 259 ? -0.628 -6.875 21.910 1.00 88.12 259 VAL A CA 1
ATOM 2041 C C . VAL A 1 259 ? -0.699 -7.383 23.349 1.00 88.12 259 VAL A C 1
ATOM 2043 O O . VAL A 1 259 ? -1.494 -6.854 24.125 1.00 88.12 259 VAL A O 1
ATOM 2046 N N . LEU A 1 260 ? 0.140 -8.354 23.722 1.00 87.88 260 LEU A N 1
ATOM 2047 C CA . LEU A 1 260 ? 0.216 -8.869 25.091 1.00 87.88 260 LEU A CA 1
ATOM 2048 C C . LEU A 1 260 ? 0.643 -7.779 26.082 1.00 87.88 260 LEU A C 1
ATOM 2050 O O . LEU A 1 260 ? -0.074 -7.545 27.053 1.00 87.88 260 LEU A O 1
ATOM 2054 N N . ILE A 1 261 ? 1.736 -7.063 25.801 1.00 88.75 261 ILE A N 1
ATOM 2055 C CA . ILE A 1 261 ? 2.258 -5.982 26.654 1.00 88.75 261 ILE A CA 1
ATOM 2056 C C . ILE A 1 261 ? 1.209 -4.881 26.838 1.00 88.75 261 ILE A C 1
ATOM 2058 O O . ILE A 1 261 ? 0.936 -4.454 27.959 1.00 88.75 261 ILE A O 1
ATOM 2062 N N . VAL A 1 262 ? 0.583 -4.429 25.746 1.00 87.19 262 VAL A N 1
ATOM 2063 C CA . VAL A 1 262 ? -0.441 -3.376 25.803 1.00 87.19 262 VAL A CA 1
ATOM 2064 C C . VAL A 1 262 ? -1.656 -3.849 26.600 1.00 87.19 262 VAL A C 1
ATOM 2066 O O . VAL A 1 262 ? -2.157 -3.109 27.448 1.00 87.19 262 VAL A O 1
ATOM 2069 N N . ASN A 1 263 ? -2.123 -5.075 26.362 1.00 84.50 263 ASN A N 1
ATOM 2070 C CA . ASN A 1 263 ? -3.264 -5.631 27.081 1.00 84.50 263 ASN A CA 1
ATOM 2071 C C . ASN A 1 263 ? -2.973 -5.763 28.586 1.00 84.50 263 ASN A C 1
ATOM 2073 O O . ASN A 1 263 ? -3.794 -5.349 29.403 1.00 84.50 263 ASN A O 1
ATOM 2077 N N . GLN A 1 264 ? -1.787 -6.253 28.958 1.00 83.44 264 GLN A N 1
ATOM 2078 C CA . GLN A 1 264 ? -1.360 -6.362 30.356 1.00 83.44 264 GLN A CA 1
ATOM 2079 C C . GLN A 1 264 ? -1.243 -5.002 31.039 1.00 83.44 264 GLN A C 1
ATOM 2081 O O . GLN A 1 264 ? -1.755 -4.834 32.143 1.00 83.44 264 GLN A O 1
ATOM 2086 N N . TYR A 1 265 ? -0.649 -4.008 30.374 1.00 85.88 265 TYR A N 1
ATOM 2087 C CA . TYR A 1 265 ? -0.544 -2.651 30.910 1.00 85.88 265 TYR A CA 1
ATOM 2088 C C . TYR A 1 265 ? -1.922 -2.049 31.232 1.00 85.88 265 TYR A C 1
ATOM 2090 O O . TYR A 1 265 ? -2.120 -1.450 32.291 1.00 85.88 265 TYR A O 1
ATOM 2098 N N . TYR A 1 266 ? -2.905 -2.229 30.343 1.00 82.19 266 TYR A N 1
ATOM 2099 C CA . TYR A 1 266 ? -4.265 -1.739 30.576 1.00 82.19 266 TYR A CA 1
ATOM 2100 C C . TYR A 1 266 ? -5.050 -2.566 31.600 1.00 82.19 266 TYR A C 1
ATOM 2102 O O . TYR A 1 266 ? -5.882 -1.986 32.298 1.00 82.19 266 TYR A O 1
ATOM 2110 N N . ALA A 1 267 ? -4.809 -3.877 31.694 1.00 78.75 267 ALA A N 1
ATOM 2111 C CA . ALA A 1 267 ? -5.402 -4.732 32.721 1.00 78.75 267 ALA A CA 1
ATOM 2112 C C . ALA A 1 267 ? -4.900 -4.342 34.119 1.00 78.75 267 ALA A C 1
ATOM 2114 O O . ALA A 1 267 ? -5.715 -4.100 35.007 1.00 78.75 267 ALA A O 1
ATOM 2115 N N . TRP A 1 268 ? -3.584 -4.158 34.267 1.00 80.75 268 TRP A N 1
ATOM 2116 C CA . TRP A 1 268 ? -2.956 -3.674 35.497 1.00 80.75 268 TRP A CA 1
ATOM 2117 C C . TRP A 1 268 ? -3.502 -2.307 35.923 1.00 80.75 268 TRP A C 1
ATOM 2119 O O . TRP A 1 268 ? -3.884 -2.117 37.072 1.00 80.75 268 TRP A O 1
ATOM 2129 N N . ARG A 1 269 ? -3.639 -1.363 34.982 1.00 81.50 269 ARG A N 1
ATOM 2130 C CA . ARG A 1 269 ? -4.193 -0.025 35.262 1.00 81.50 269 ARG A CA 1
ATOM 2131 C C . ARG A 1 269 ? -5.667 -0.039 35.707 1.00 81.50 269 ARG A C 1
ATOM 2133 O O . ARG A 1 269 ? -6.157 0.975 36.195 1.00 81.50 269 ARG A O 1
ATOM 2140 N N . ARG A 1 270 ? -6.399 -1.131 35.475 1.00 78.50 270 ARG A N 1
ATOM 2141 C CA . ARG A 1 270 ? -7.827 -1.282 35.811 1.00 78.50 270 ARG A CA 1
ATOM 2142 C C . ARG A 1 270 ? -8.059 -2.143 37.059 1.00 78.50 270 ARG A C 1
ATOM 2144 O O . ARG A 1 270 ? -9.159 -2.663 37.211 1.00 78.50 270 ARG A O 1
ATOM 2151 N N . ASP A 1 271 ? -7.035 -2.329 37.893 1.00 71.50 271 ASP A N 1
ATOM 2152 C CA . ASP A 1 271 ? -7.049 -3.218 39.066 1.00 71.50 271 ASP A CA 1
ATOM 2153 C C . ASP A 1 271 ? -7.383 -4.685 38.726 1.00 71.50 271 ASP A C 1
ATOM 2155 O O . ASP A 1 271 ? -7.783 -5.472 39.583 1.00 71.50 271 ASP A O 1
ATOM 2159 N N . GLY A 1 272 ? -7.218 -5.081 37.458 1.00 61.97 272 GLY A N 1
ATOM 2160 C CA . GLY A 1 272 ? -7.313 -6.476 37.053 1.00 61.97 272 GLY A CA 1
ATOM 2161 C C . GLY A 1 272 ? -6.095 -7.246 37.554 1.00 61.97 272 GLY A C 1
ATOM 2162 O O . GLY A 1 272 ? -4.977 -6.729 37.512 1.00 61.97 272 GLY A O 1
ATOM 2163 N N . GLN A 1 273 ? -6.297 -8.491 37.997 1.00 57.38 273 GLN A N 1
ATOM 2164 C CA . GLN A 1 273 ? -5.178 -9.388 38.281 1.00 57.38 273 GLN A CA 1
ATOM 2165 C C . GLN A 1 273 ? -4.291 -9.474 37.033 1.00 57.38 273 GLN A C 1
ATOM 2167 O O . GLN A 1 273 ? -4.774 -9.746 35.930 1.00 57.38 273 GLN A O 1
ATOM 2172 N N . LEU A 1 274 ? -3.001 -9.179 37.208 1.00 52.03 274 LEU A N 1
ATOM 2173 C CA . LEU A 1 274 ? -1.994 -9.427 36.186 1.00 52.03 274 LEU A CA 1
ATOM 2174 C C . LEU A 1 274 ? -2.110 -10.898 35.790 1.00 52.03 274 LEU A C 1
ATOM 2176 O O . LEU A 1 274 ? -2.061 -11.774 36.650 1.00 52.03 274 LEU A O 1
ATOM 2180 N N . ILE A 1 275 ? -2.284 -11.166 34.498 1.00 54.03 275 ILE A N 1
ATOM 2181 C CA . ILE A 1 275 ? -2.091 -12.521 33.988 1.00 54.03 275 ILE A CA 1
ATOM 2182 C C . ILE A 1 275 ? -0.615 -12.825 34.242 1.00 54.03 275 ILE A C 1
ATOM 2184 O O . ILE A 1 275 ? 0.241 -12.196 33.613 1.00 54.03 275 ILE A O 1
ATOM 2188 N N . GLU A 1 276 ? -0.333 -13.713 35.199 1.00 41.12 276 GLU A N 1
ATOM 2189 C CA . GLU A 1 276 ? 1.006 -14.248 35.427 1.00 41.12 276 GLU A CA 1
ATOM 2190 C C . GLU A 1 276 ? 1.517 -14.808 34.096 1.00 41.12 276 GLU A C 1
ATOM 2192 O O . GLU A 1 276 ? 0.966 -15.757 33.540 1.00 41.12 276 GLU A O 1
ATOM 2197 N N . LEU A 1 277 ? 2.536 -14.151 33.544 1.00 41.34 277 LEU A N 1
ATOM 2198 C CA . LEU A 1 277 ? 3.365 -14.702 32.482 1.00 41.34 277 LEU A CA 1
ATOM 2199 C C . LEU A 1 277 ? 4.227 -15.793 33.125 1.00 41.34 277 LEU A C 1
ATOM 2201 O O . LEU A 1 277 ? 5.294 -15.487 33.655 1.00 41.34 277 LEU A O 1
ATOM 2205 N N . ILE A 1 278 ? 3.730 -17.030 33.120 1.00 34.38 278 ILE A N 1
ATOM 2206 C CA . ILE A 1 278 ? 4.562 -18.236 33.228 1.00 34.38 278 ILE A CA 1
ATOM 2207 C C . ILE A 1 278 ? 4.811 -18.743 31.811 1.00 34.38 278 ILE A C 1
ATOM 2209 O O . ILE A 1 278 ? 3.815 -18.900 31.066 1.00 34.38 278 ILE A O 1
#

Sequence (278 aa):
MLQRKIDSWTSFGFALVVFWAVLCLTQCFFVCAAQFNAVLTVRAVQTGYITALRGMCLLLALAAVLSMTALLRRGLIIAPLVWAAHILRFALTGPWTMMMKNIFFVSELLNLLLFILSPIFLALLLWQALEHLDPQLKAGRLVLPGLWANLATAVFAGSFFVWHWSQTLGLGLWPTAFPLIFLLAGLVLAVLRAKENPWAALRLYFSGLLVPLAISMFYLSWYDGLNLFLTILLPFAQGGLFSIWLELMLMIGAPILLVLIVNQYYAWRRDGQLIELI

Foldseek 3Di:
DQDDAQPDPLLLVLLVLLLVLLLLLVVLLLQLVLVCLVQDDPVCVVVQLLVLVQVLLVLSLVLLLLSLLSNVLRNNPCSLVVLLVSLVVCCVPHSSLSVQCSHDHVDSVVSSCCSSVVSVVSSVVVNVVCCVVPVPCPCVVVSSLVSLLSLLLSLLSSQLSSVVSCVVSVPPDFSQSSVVSLLVSLLSQQLSCLQPPNVVSLVSSVSNLVNQLVVQCVVPNDPRSNVSSVVSQQSQDPDPPVSSVVSVCSSRVVSVVSSLVSNQVNCVVVVHPRPPPD